Protein AF-A0A835EQF6-F1 (afdb_monomer)

Foldseek 3Di:
DDDDDDDQDPDDDQAQQASDKDWDWDFDFPDPDPPGDRQWIKTWMWGQHDRVFHKIWIWIWIDGPNKIWTWIDIDHDQDAFDKDKIWGCAMDDVTGQKTDMKMWGFHDADPPGDTDIDIDDDIDGDDLDDPDDDDDDDDDADPDDDDDDDDPVFAFDAWFKKKFWDDQWTFFIKTWGQGSVRDIDTDDRDGDDPPTDIDDIDGDDPPDDDPDDDIDDDDPD

pLDDT: mean 83.84, std 13.5, range [28.81, 98.12]

Structure (mmCIF, N/CA/C/O backbone):
data_AF-A0A835EQF6-F1
#
_entry.id   AF-A0A835EQF6-F1
#
loop_
_atom_site.group_PDB
_atom_site.id
_atom_site.type_symbol
_atom_site.label_atom_id
_atom_site.label_alt_id
_atom_site.label_comp_id
_atom_site.label_asym_id
_atom_site.label_entity_id
_atom_site.label_seq_id
_atom_site.pdbx_PDB_ins_code
_atom_site.Cartn_x
_atom_site.Cartn_y
_atom_site.Cartn_z
_atom_site.occupancy
_atom_site.B_iso_or_equiv
_atom_site.auth_seq_id
_atom_site.auth_comp_id
_atom_site.auth_asym_id
_atom_site.auth_atom_id
_atom_site.pdbx_PDB_model_num
ATOM 1 N N . MET A 1 1 ? 3.787 34.740 -22.622 1.00 35.66 1 MET A N 1
ATOM 2 C CA . MET A 1 1 ? 4.704 34.524 -23.761 1.00 35.66 1 MET A CA 1
ATOM 3 C C . MET A 1 1 ? 4.293 33.226 -24.421 1.00 35.66 1 MET A C 1
ATOM 5 O O . MET A 1 1 ? 4.294 32.203 -23.750 1.00 35.66 1 MET A O 1
ATOM 9 N N . GLY A 1 2 ? 3.822 33.297 -25.665 1.00 36.53 2 GLY A N 1
ATOM 10 C CA . GLY A 1 2 ? 3.444 32.121 -26.435 1.00 36.53 2 GLY A CA 1
ATOM 11 C C . GLY A 1 2 ? 4.672 31.323 -26.863 1.00 36.53 2 GLY A C 1
ATOM 12 O O . GLY A 1 2 ? 5.644 31.900 -27.340 1.00 36.53 2 GLY A O 1
ATOM 13 N N . ASN A 1 3 ? 4.588 30.015 -26.642 1.00 35.66 3 ASN A N 1
ATOM 14 C CA . ASN A 1 3 ? 5.017 28.943 -27.534 1.00 35.66 3 ASN A CA 1
ATOM 15 C C . ASN A 1 3 ? 4.308 27.682 -27.025 1.00 35.66 3 ASN A C 1
ATOM 17 O O . ASN A 1 3 ? 4.706 27.083 -26.029 1.00 35.66 3 ASN A O 1
ATOM 21 N N . THR A 1 4 ? 3.183 27.367 -27.661 1.00 37.66 4 THR A N 1
ATOM 22 C CA . THR A 1 4 ? 2.474 26.091 -27.539 1.00 37.66 4 THR A CA 1
ATOM 23 C C . THR A 1 4 ? 3.397 24.962 -27.991 1.00 37.66 4 THR A C 1
ATOM 25 O O . THR A 1 4 ? 4.124 25.133 -28.967 1.00 37.66 4 THR A O 1
ATOM 28 N N . GLU A 1 5 ? 3.378 23.859 -27.243 1.00 28.81 5 GLU A N 1
ATOM 29 C CA . GLU A 1 5 ? 4.175 22.638 -27.414 1.00 28.81 5 GLU A CA 1
ATOM 30 C C . GLU A 1 5 ? 4.492 22.252 -28.866 1.00 28.81 5 GLU A C 1
ATOM 32 O O . GLU A 1 5 ? 3.665 22.382 -29.769 1.00 28.81 5 GLU A O 1
ATOM 37 N N . PHE A 1 6 ? 5.692 21.694 -29.060 1.00 41.19 6 PHE A N 1
ATOM 38 C CA . PHE A 1 6 ? 6.150 21.141 -30.332 1.00 41.19 6 PHE A CA 1
ATOM 39 C C . PHE A 1 6 ? 6.340 19.626 -30.258 1.00 41.19 6 PHE A C 1
ATOM 41 O O . PHE A 1 6 ? 6.746 19.068 -29.240 1.00 41.19 6 PHE A O 1
ATOM 48 N N . ASN A 1 7 ? 6.037 19.000 -31.393 1.00 42.59 7 ASN A N 1
ATOM 49 C CA . ASN A 1 7 ? 5.844 17.571 -31.589 1.00 42.59 7 ASN A CA 1
ATOM 50 C C . ASN A 1 7 ? 7.054 16.673 -31.290 1.00 42.59 7 ASN A C 1
ATOM 52 O O . ASN A 1 7 ? 8.216 17.032 -31.477 1.00 42.59 7 ASN A O 1
ATOM 56 N N . ILE A 1 8 ? 6.686 15.439 -30.934 1.00 57.44 8 ILE A N 1
ATOM 57 C CA . ILE A 1 8 ? 7.481 14.210 -30.881 1.00 57.44 8 ILE A CA 1
ATOM 58 C C . ILE A 1 8 ? 8.241 14.047 -32.205 1.00 57.44 8 ILE A C 1
ATOM 60 O O . ILE A 1 8 ? 7.619 14.007 -33.265 1.00 57.44 8 ILE A O 1
ATOM 64 N N . VAL A 1 9 ? 9.574 13.959 -32.150 1.00 55.03 9 VAL A N 1
ATOM 65 C CA . VAL A 1 9 ? 10.438 13.796 -33.329 1.00 55.03 9 VAL A CA 1
ATOM 66 C C . VAL A 1 9 ? 10.789 12.314 -33.519 1.00 55.03 9 VAL A C 1
ATOM 68 O O . VAL A 1 9 ? 11.652 11.800 -32.807 1.00 55.03 9 VAL A O 1
ATOM 71 N N . PRO A 1 10 ? 10.183 11.615 -34.495 1.00 64.62 10 PRO A N 1
ATOM 72 C CA . PRO A 1 10 ? 10.713 10.374 -35.035 1.00 64.62 10 PRO A CA 1
ATOM 73 C C . PRO A 1 10 ? 11.724 10.735 -36.138 1.00 64.62 10 PRO A C 1
ATOM 75 O O . PRO A 1 10 ? 11.352 10.818 -37.304 1.00 64.62 10 PRO A O 1
ATOM 78 N N . ALA A 1 11 ? 12.987 11.034 -35.813 1.00 54.03 11 ALA A N 1
ATOM 79 C CA . ALA A 1 11 ? 13.978 11.366 -36.849 1.00 54.03 11 ALA A CA 1
ATOM 80 C C . ALA A 1 11 ? 15.366 10.750 -36.591 1.00 54.03 11 ALA A C 1
ATOM 82 O O . ALA A 1 11 ? 15.799 10.655 -35.440 1.00 54.03 11 ALA A O 1
ATOM 83 N N . PRO A 1 12 ? 16.058 10.304 -37.658 1.00 61.69 12 PRO A N 1
ATOM 84 C CA . PRO A 1 12 ? 17.250 9.471 -37.572 1.00 61.69 12 PRO A CA 1
ATOM 85 C C . PRO A 1 12 ? 18.472 10.237 -37.052 1.00 61.69 12 PRO A C 1
ATOM 87 O O . PRO A 1 12 ? 18.592 11.447 -37.227 1.00 61.69 12 PRO A O 1
ATOM 90 N N . SER A 1 13 ? 19.437 9.478 -36.521 1.00 66.44 13 SER A N 1
ATOM 91 C CA . SER A 1 13 ? 20.846 9.856 -36.290 1.00 66.44 13 SER A CA 1
ATOM 92 C C . SER A 1 13 ? 21.211 10.718 -35.074 1.00 66.44 13 SER A C 1
ATOM 94 O O . SER A 1 13 ? 22.359 11.151 -34.968 1.00 66.44 13 SER A O 1
ATOM 96 N N . HIS A 1 14 ? 20.325 10.912 -34.091 1.00 74.81 14 HIS A N 1
ATOM 97 C CA . HIS A 1 14 ? 20.801 11.433 -32.807 1.00 74.81 14 HIS A CA 1
ATOM 98 C C . HIS A 1 14 ? 21.610 10.372 -32.037 1.00 74.81 14 HIS A C 1
ATOM 100 O O . HIS A 1 14 ? 21.156 9.229 -31.920 1.00 74.81 14 HIS A O 1
ATOM 106 N N . PRO A 1 15 ? 22.793 10.727 -31.488 1.00 82.12 15 PRO A N 1
ATOM 107 C CA . PRO A 1 15 ? 23.579 9.808 -30.676 1.00 82.12 15 PRO A CA 1
ATOM 108 C C . PRO A 1 15 ? 22.747 9.229 -29.533 1.00 82.12 15 PRO A C 1
ATOM 110 O O . PRO A 1 15 ? 21.934 9.935 -28.931 1.00 82.12 15 PRO A O 1
ATOM 113 N N . ASN A 1 16 ? 22.982 7.953 -29.223 1.00 79.38 16 ASN A N 1
ATOM 114 C CA . ASN A 1 16 ? 22.353 7.264 -28.095 1.00 79.38 16 ASN A CA 1
ATOM 115 C C . ASN A 1 16 ? 20.815 7.276 -28.124 1.00 79.38 16 ASN A C 1
ATOM 117 O O . ASN A 1 16 ? 20.173 7.274 -27.075 1.00 79.38 16 ASN A O 1
ATOM 121 N N . SER A 1 17 ? 20.225 7.289 -29.324 1.00 82.06 17 SER A N 1
ATOM 122 C CA . SER A 1 17 ? 18.775 7.208 -29.522 1.00 82.06 17 SER A CA 1
ATOM 123 C C . SER A 1 17 ? 17.989 8.348 -28.869 1.00 82.06 17 SER A C 1
ATOM 125 O O . SER A 1 17 ? 16.808 8.184 -28.584 1.00 82.06 17 SER A O 1
ATOM 127 N N . PHE A 1 18 ? 18.611 9.504 -28.617 1.00 85.81 18 PHE A N 1
ATOM 128 C CA . PHE A 1 18 ? 17.968 10.628 -27.931 1.00 85.81 18 PHE A CA 1
ATOM 129 C C . PHE A 1 18 ? 16.611 11.005 -28.554 1.00 85.81 18 PHE A C 1
ATOM 131 O O . PHE A 1 18 ? 16.517 11.227 -29.760 1.00 85.81 18 PHE A O 1
ATOM 138 N N . GLY A 1 19 ? 15.574 11.100 -27.718 1.00 83.81 19 GLY A N 1
ATOM 139 C CA . GLY A 1 19 ? 14.189 11.372 -28.118 1.00 83.81 19 GLY A CA 1
ATOM 140 C C . GLY A 1 19 ? 13.377 10.132 -28.510 1.00 83.81 19 GLY A C 1
ATOM 141 O O . GLY A 1 19 ? 12.151 10.210 -28.579 1.00 83.81 19 GLY A O 1
ATOM 142 N N . TRP A 1 20 ? 14.014 8.973 -28.711 1.00 82.38 20 TRP A N 1
ATOM 143 C CA . TRP A 1 20 ? 13.308 7.734 -29.040 1.00 82.38 20 TRP A CA 1
ATOM 144 C C . TRP A 1 20 ? 12.438 7.296 -27.859 1.00 82.38 20 TRP A C 1
ATOM 146 O O . TRP A 1 20 ? 12.939 7.065 -26.754 1.00 82.38 20 TRP A O 1
ATOM 156 N N . THR A 1 21 ? 11.133 7.194 -28.116 1.00 85.06 21 THR A N 1
ATOM 157 C CA . THR A 1 21 ? 10.120 6.713 -27.174 1.00 85.06 21 THR A CA 1
ATOM 158 C C . THR A 1 21 ? 9.686 5.282 -27.494 1.00 85.06 21 THR A C 1
ATOM 160 O O . THR A 1 21 ? 9.419 4.962 -28.650 1.00 85.06 21 THR A O 1
ATOM 163 N N . ASN A 1 22 ? 9.573 4.444 -26.466 1.00 79.81 22 ASN A N 1
ATOM 164 C CA . ASN A 1 22 ? 9.092 3.068 -26.549 1.00 79.81 22 ASN A CA 1
ATOM 165 C C . ASN A 1 22 ? 7.893 2.877 -25.619 1.00 79.81 22 ASN A C 1
ATOM 167 O O . ASN A 1 22 ? 7.910 3.353 -24.486 1.00 79.81 22 ASN A O 1
ATOM 171 N N . VAL A 1 23 ? 6.884 2.140 -26.080 1.00 85.12 23 VAL A N 1
ATOM 172 C CA . VAL A 1 23 ? 5.794 1.630 -25.235 1.00 85.12 23 VAL A CA 1
ATOM 173 C C . VAL A 1 23 ? 6.116 0.185 -24.877 1.00 85.12 23 VAL A C 1
ATOM 175 O O . VAL A 1 23 ? 6.580 -0.575 -25.726 1.00 85.12 23 VAL A O 1
ATOM 178 N N . MET A 1 24 ? 5.919 -0.181 -23.615 1.00 83.44 24 MET A N 1
ATOM 179 C CA . MET A 1 24 ? 6.353 -1.463 -23.066 1.00 83.44 24 MET A CA 1
ATOM 180 C C . MET A 1 24 ? 5.164 -2.215 -22.467 1.00 83.44 24 MET A C 1
ATOM 182 O O . MET A 1 24 ? 4.350 -1.622 -21.760 1.00 83.44 24 MET A O 1
ATOM 186 N N . ASP A 1 25 ? 5.104 -3.519 -22.730 1.00 89.12 25 ASP A N 1
ATOM 187 C CA . ASP A 1 25 ? 4.273 -4.503 -22.029 1.00 89.12 25 ASP A CA 1
ATOM 188 C C . ASP A 1 25 ? 5.161 -5.725 -21.780 1.00 89.12 25 ASP A C 1
ATOM 190 O O . ASP A 1 25 ? 5.399 -6.528 -22.681 1.00 89.12 25 ASP A O 1
ATOM 194 N N . TRP A 1 26 ? 5.771 -5.781 -20.600 1.00 88.75 26 TRP A N 1
ATOM 195 C CA . TRP A 1 26 ? 6.711 -6.829 -20.221 1.00 88.75 26 TRP A CA 1
ATOM 196 C C . TRP A 1 26 ? 6.054 -7.805 -19.253 1.00 88.75 26 TRP A C 1
ATOM 198 O O . TRP A 1 26 ? 5.459 -7.394 -18.253 1.00 88.75 26 TRP A O 1
ATOM 208 N N . ASP A 1 27 ? 6.215 -9.097 -19.521 1.00 90.44 27 ASP A N 1
ATOM 209 C CA . ASP A 1 27 ? 5.847 -10.137 -18.570 1.00 90.44 27 ASP A CA 1
ATOM 210 C C . ASP A 1 27 ? 6.809 -10.124 -17.376 1.00 90.44 27 ASP A C 1
ATOM 212 O O . ASP A 1 27 ? 8.022 -9.942 -17.516 1.00 90.44 27 ASP A O 1
ATOM 216 N N . VAL A 1 28 ? 6.249 -10.301 -16.181 1.00 91.38 28 VAL A N 1
ATOM 217 C CA . VAL A 1 28 ? 7.008 -10.467 -14.942 1.00 91.38 28 VAL A CA 1
ATOM 218 C C . VAL A 1 28 ? 6.811 -11.893 -14.469 1.00 91.38 28 VAL A C 1
ATOM 220 O O . VAL A 1 28 ? 5.681 -12.312 -14.202 1.00 91.38 28 VAL A O 1
ATOM 223 N N . HIS A 1 29 ? 7.917 -12.619 -14.371 1.00 91.75 29 HIS A N 1
ATOM 224 C CA . HIS A 1 29 ? 7.945 -14.019 -13.981 1.00 91.75 29 HIS A CA 1
ATOM 225 C C . HIS A 1 29 ? 8.366 -14.181 -12.518 1.00 91.75 29 HIS A C 1
ATOM 227 O O . HIS A 1 29 ? 9.052 -13.319 -11.967 1.00 91.75 29 HIS A O 1
ATOM 233 N N . ASP A 1 30 ? 7.959 -15.281 -11.890 1.00 91.94 30 ASP A N 1
ATOM 234 C CA . ASP A 1 30 ? 8.371 -15.648 -10.528 1.00 91.94 30 ASP A CA 1
ATOM 235 C C . ASP A 1 30 ? 9.782 -16.248 -10.440 1.00 91.94 30 ASP A C 1
ATOM 237 O O . ASP A 1 30 ? 10.321 -16.386 -9.341 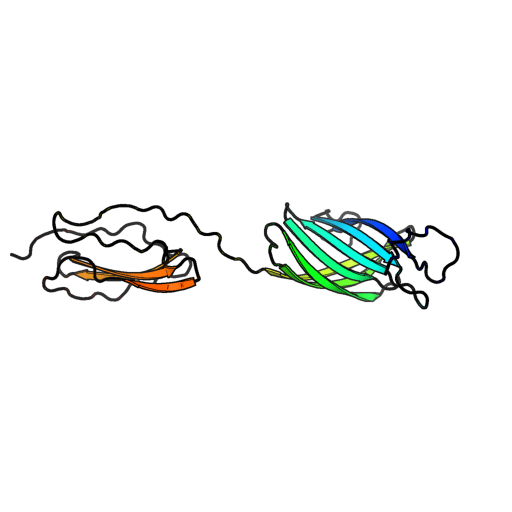1.00 91.94 30 ASP A O 1
ATOM 241 N N . ALA A 1 31 ? 10.392 -16.566 -11.581 1.00 87.75 31 ALA A N 1
ATOM 242 C CA . ALA A 1 31 ? 11.739 -17.106 -11.685 1.00 87.75 31 ALA A CA 1
ATOM 243 C C . ALA A 1 31 ? 12.373 -16.740 -13.052 1.00 87.75 31 ALA A C 1
ATOM 245 O O . ALA A 1 31 ? 11.659 -16.320 -13.969 1.00 87.75 31 ALA A O 1
ATOM 246 N N . PRO A 1 32 ? 13.710 -16.822 -13.212 1.00 79.31 32 PRO A N 1
ATOM 247 C CA . PRO A 1 32 ? 14.395 -16.369 -14.424 1.00 79.31 32 PRO A CA 1
ATOM 248 C C . PRO A 1 32 ? 14.314 -17.362 -15.597 1.00 79.31 32 PRO A C 1
ATOM 250 O O . PRO A 1 32 ? 14.772 -17.039 -16.695 1.00 79.31 32 PRO A O 1
ATOM 253 N N . GLU A 1 33 ? 13.788 -18.575 -15.401 1.00 81.50 33 GLU A N 1
ATOM 254 C CA . GLU A 1 33 ? 13.725 -19.580 -16.461 1.00 81.50 33 GLU A CA 1
ATOM 255 C C . GLU A 1 33 ? 12.639 -19.277 -17.503 1.00 81.50 33 GLU A C 1
ATOM 257 O O . GLU A 1 33 ? 11.564 -18.763 -17.210 1.00 81.50 33 GLU A O 1
ATOM 262 N N . ILE A 1 34 ? 12.862 -19.727 -18.741 1.00 69.12 34 ILE A N 1
ATOM 263 C CA . ILE A 1 34 ? 11.963 -19.489 -19.887 1.00 69.12 34 ILE A CA 1
ATOM 264 C C . ILE A 1 34 ? 10.541 -20.071 -19.734 1.00 69.12 34 ILE A C 1
ATOM 266 O O . ILE A 1 34 ? 9.658 -19.764 -20.530 1.00 69.12 34 ILE A O 1
ATOM 270 N N . ARG A 1 35 ? 10.317 -20.948 -18.746 1.00 82.38 35 ARG A N 1
ATOM 271 C CA . ARG A 1 35 ? 9.012 -21.567 -18.442 1.00 82.38 35 ARG A CA 1
ATOM 272 C C . ARG A 1 35 ? 8.399 -21.076 -17.127 1.00 82.38 35 ARG A C 1
ATOM 274 O O . ARG A 1 35 ? 7.374 -21.619 -16.720 1.00 82.38 35 ARG A O 1
ATOM 281 N N . ALA A 1 36 ? 9.027 -20.111 -16.459 1.00 87.44 36 ALA A N 1
ATOM 282 C CA . ALA A 1 36 ? 8.525 -19.548 -15.215 1.00 87.44 36 ALA A CA 1
ATOM 283 C C . ALA A 1 36 ? 7.148 -18.899 -15.419 1.00 87.44 36 ALA A C 1
ATOM 285 O O . ALA A 1 36 ? 6.830 -18.389 -16.501 1.00 87.44 36 ALA A O 1
ATOM 286 N N . ALA A 1 37 ? 6.307 -18.936 -14.389 1.00 92.00 37 ALA A N 1
ATOM 287 C CA . ALA A 1 37 ? 4.933 -18.479 -14.505 1.00 92.00 37 ALA A CA 1
ATOM 288 C C . ALA A 1 37 ? 4.888 -16.950 -14.577 1.00 92.00 37 ALA A C 1
ATOM 290 O O . ALA A 1 37 ? 5.568 -16.259 -13.822 1.00 92.00 37 ALA A O 1
ATOM 291 N N . VAL A 1 38 ? 4.052 -16.404 -15.462 1.00 91.06 38 VAL A N 1
ATOM 292 C CA . VAL A 1 38 ? 3.781 -14.961 -15.480 1.00 91.06 38 VAL A CA 1
ATOM 293 C C . VAL A 1 38 ? 2.909 -14.620 -14.274 1.00 91.06 38 VAL A C 1
ATOM 295 O O . VAL A 1 38 ? 1.762 -15.060 -14.184 1.00 91.06 38 VAL A O 1
ATOM 298 N N . VAL A 1 39 ? 3.441 -13.825 -13.349 1.00 92.88 39 VAL A N 1
ATOM 299 C CA . VAL A 1 39 ? 2.754 -13.418 -12.111 1.00 92.88 39 VAL A CA 1
ATOM 300 C C . VAL A 1 39 ? 2.214 -11.993 -12.163 1.00 92.88 39 VAL A C 1
ATOM 302 O O . VAL A 1 39 ? 1.319 -11.639 -11.393 1.00 92.88 39 VAL A O 1
ATOM 305 N N . ALA A 1 40 ? 2.741 -11.169 -13.066 1.00 93.44 40 ALA A N 1
ATOM 306 C CA . ALA A 1 40 ? 2.326 -9.787 -13.258 1.00 93.44 40 ALA A CA 1
ATOM 307 C C . ALA A 1 40 ? 2.695 -9.298 -14.664 1.00 93.44 40 ALA A C 1
ATOM 309 O O . ALA A 1 40 ? 3.435 -9.955 -15.395 1.00 93.44 40 ALA A O 1
ATOM 310 N N . ARG A 1 41 ? 2.203 -8.110 -15.025 1.00 92.50 41 ARG A N 1
ATOM 311 C CA . ARG A 1 41 ? 2.680 -7.373 -16.203 1.00 92.50 41 ARG A CA 1
ATOM 312 C C . ARG A 1 41 ? 3.198 -6.006 -15.812 1.00 92.50 41 ARG A C 1
ATOM 314 O O . ARG A 1 41 ? 2.547 -5.309 -15.032 1.00 92.50 41 ARG A O 1
ATOM 321 N N . MET A 1 42 ? 4.338 -5.621 -16.372 1.00 92.38 42 MET A N 1
ATOM 322 C CA . MET A 1 42 ? 4.904 -4.288 -16.235 1.00 92.38 42 MET A CA 1
ATOM 323 C C . MET A 1 42 ? 4.719 -3.519 -17.538 1.00 92.38 42 MET A C 1
ATOM 325 O O . MET A 1 42 ? 5.323 -3.830 -18.561 1.00 92.38 42 MET A O 1
ATOM 329 N N . GLN A 1 43 ? 3.865 -2.507 -17.485 1.00 93.25 43 GLN A N 1
ATOM 330 C CA . GLN A 1 43 ? 3.465 -1.714 -18.641 1.00 93.25 43 GLN A CA 1
ATOM 331 C C . GLN A 1 43 ? 3.963 -0.292 -18.491 1.00 93.25 43 GLN A C 1
ATOM 333 O O . GLN A 1 43 ? 4.041 0.204 -17.372 1.00 93.25 43 GLN A O 1
ATOM 338 N N . GLY A 1 44 ? 4.284 0.392 -19.580 1.00 91.44 44 GLY A N 1
ATOM 339 C CA . GLY A 1 44 ? 4.785 1.749 -19.442 1.00 91.44 44 GLY A CA 1
ATOM 340 C C . GLY A 1 44 ? 5.254 2.403 -20.718 1.00 91.44 44 GLY A C 1
ATOM 341 O O . GLY A 1 44 ? 5.046 1.908 -21.827 1.00 91.44 44 GLY A O 1
ATOM 342 N N . VAL A 1 45 ? 5.915 3.532 -20.515 1.00 90.75 45 VAL A N 1
ATOM 343 C CA . VAL A 1 45 ? 6.588 4.290 -21.556 1.00 90.75 45 VAL A CA 1
ATOM 344 C C . VAL A 1 45 ? 8.016 4.578 -21.120 1.00 90.75 45 VAL A C 1
ATOM 346 O O . VAL A 1 45 ? 8.290 4.857 -19.951 1.00 90.75 45 VAL A O 1
ATOM 349 N N . GLY A 1 46 ? 8.931 4.500 -22.075 1.00 89.38 46 GLY A N 1
ATOM 350 C CA . GLY A 1 46 ? 10.317 4.887 -21.908 1.00 89.38 46 GLY A CA 1
ATOM 351 C C . GLY A 1 46 ? 10.716 5.915 -22.949 1.00 89.38 46 GLY A C 1
ATOM 352 O O . GLY A 1 46 ? 10.316 5.786 -24.101 1.00 89.38 46 GLY A O 1
ATOM 353 N N . ILE A 1 47 ? 11.524 6.902 -22.574 1.00 89.81 47 ILE A N 1
ATOM 354 C CA . ILE A 1 47 ? 12.114 7.864 -23.509 1.00 89.81 47 ILE A CA 1
ATOM 355 C C . ILE A 1 47 ? 13.620 7.974 -23.301 1.00 89.81 47 ILE A C 1
ATOM 357 O O . ILE A 1 47 ? 14.105 8.130 -22.182 1.00 89.81 47 ILE A O 1
ATOM 361 N N . SER A 1 48 ? 14.386 7.922 -24.385 1.00 88.62 48 SER A N 1
ATOM 362 C CA . SER A 1 48 ? 15.831 8.147 -24.339 1.00 88.62 48 SER A CA 1
ATOM 363 C C . SER A 1 48 ? 16.125 9.630 -24.105 1.00 88.62 48 SER A C 1
ATOM 365 O O . SER A 1 48 ? 15.824 10.472 -24.948 1.00 88.62 48 SER A O 1
ATOM 367 N N . THR A 1 49 ? 16.716 9.964 -22.957 1.00 88.25 49 THR A N 1
ATOM 368 C CA . THR A 1 49 ? 16.838 11.356 -22.472 1.00 88.25 49 THR A CA 1
ATOM 369 C C . THR A 1 49 ? 18.257 11.914 -22.514 1.00 88.25 49 THR A C 1
ATOM 371 O O . THR A 1 49 ? 18.470 13.075 -22.166 1.00 88.25 49 THR A O 1
ATOM 374 N N . ARG A 1 50 ? 19.252 11.125 -22.936 1.00 86.12 50 ARG A N 1
ATOM 375 C CA . ARG A 1 50 ? 20.660 11.547 -22.950 1.00 86.12 50 ARG A CA 1
ATOM 376 C C . ARG A 1 50 ? 21.307 11.399 -24.323 1.00 86.12 50 ARG A C 1
ATOM 378 O O . ARG A 1 50 ? 21.097 10.412 -25.012 1.00 86.12 50 ARG A O 1
ATOM 385 N N . LYS A 1 51 ? 22.120 12.398 -24.692 1.00 85.19 51 LYS A N 1
ATOM 386 C CA . LYS A 1 51 ? 22.933 12.401 -25.923 1.00 85.19 51 LYS A CA 1
ATOM 387 C C . LYS A 1 51 ? 24.338 11.832 -25.718 1.00 85.19 51 LYS A C 1
ATOM 389 O O . LYS A 1 51 ? 24.911 11.318 -26.669 1.00 85.19 51 LYS A O 1
ATOM 394 N N . ASN A 1 52 ? 24.886 11.899 -24.503 1.00 86.00 52 ASN A N 1
ATOM 395 C CA . ASN A 1 52 ? 26.282 11.519 -24.230 1.00 86.00 52 ASN A CA 1
ATOM 396 C C . ASN A 1 52 ? 26.449 10.023 -23.930 1.00 86.00 52 ASN A C 1
ATOM 398 O O . ASN A 1 52 ? 27.513 9.462 -24.161 1.00 86.00 52 ASN A O 1
ATOM 402 N N . ASN A 1 53 ? 25.403 9.380 -23.415 1.00 83.94 53 ASN A N 1
ATOM 403 C CA . ASN A 1 53 ? 25.338 7.943 -23.188 1.00 83.94 53 ASN A CA 1
ATOM 404 C C . ASN A 1 53 ? 23.885 7.466 -23.291 1.00 83.94 53 ASN A C 1
ATOM 406 O O . ASN A 1 53 ? 22.961 8.264 -23.127 1.00 83.94 53 ASN A O 1
ATOM 410 N N . LEU A 1 54 ? 23.683 6.175 -23.554 1.00 80.06 54 LEU A N 1
ATOM 411 C CA . LEU A 1 54 ? 22.347 5.587 -23.597 1.00 80.06 54 LEU A CA 1
ATOM 412 C C . LEU A 1 54 ? 21.722 5.594 -22.195 1.00 80.06 54 LEU A C 1
ATOM 414 O O . LEU A 1 54 ? 22.226 4.950 -21.274 1.00 80.06 54 LEU A O 1
ATOM 418 N N . LEU A 1 55 ? 20.620 6.328 -22.045 1.00 86.94 55 LEU A N 1
ATOM 419 C CA . LEU A 1 55 ? 19.794 6.335 -20.842 1.00 86.94 55 LEU A CA 1
ATOM 420 C C . LEU A 1 55 ? 18.333 6.547 -21.227 1.00 86.94 55 LEU A C 1
ATOM 422 O O . LEU A 1 55 ? 17.977 7.590 -21.783 1.00 86.94 55 LEU A O 1
ATOM 426 N N . CYS A 1 56 ? 17.492 5.585 -20.873 1.00 87.88 56 CYS A N 1
ATOM 427 C CA . CYS A 1 56 ? 16.050 5.686 -21.023 1.00 87.88 56 CYS A CA 1
ATOM 428 C C . CYS A 1 56 ? 15.430 6.093 -19.682 1.00 87.88 56 CYS A C 1
ATOM 430 O O . CYS A 1 56 ? 15.732 5.478 -18.667 1.00 87.88 56 CYS A O 1
ATOM 432 N N . TYR A 1 57 ? 14.594 7.125 -19.635 1.00 92.94 57 TYR A N 1
ATOM 433 C CA . TYR A 1 57 ? 13.745 7.384 -18.475 1.00 92.94 57 TYR A CA 1
ATOM 434 C C . TYR A 1 57 ? 12.446 6.610 -18.642 1.00 92.94 57 TYR A C 1
ATOM 436 O O . TYR A 1 57 ? 11.809 6.720 -19.687 1.00 92.94 57 TYR A O 1
ATOM 444 N N . LEU A 1 58 ? 12.069 5.845 -17.625 1.00 92.62 58 LEU A N 1
ATOM 445 C CA . LEU A 1 58 ? 10.880 5.011 -17.628 1.00 92.62 58 LEU A CA 1
ATOM 446 C C . LEU A 1 58 ? 9.823 5.560 -16.678 1.00 92.62 58 LEU A C 1
ATOM 448 O O . LEU A 1 58 ? 10.139 5.957 -15.556 1.00 92.62 58 LEU A O 1
ATOM 452 N N . GLN A 1 59 ? 8.568 5.460 -17.103 1.00 94.88 59 GLN A N 1
ATOM 453 C CA . GLN A 1 59 ? 7.400 5.472 -16.235 1.00 94.88 59 GLN A CA 1
ATOM 454 C C . GLN A 1 59 ? 6.617 4.183 -16.474 1.00 94.88 59 GLN A C 1
ATOM 456 O O . GLN A 1 59 ? 6.236 3.877 -17.605 1.00 94.88 59 GLN A O 1
ATOM 461 N N . THR A 1 60 ? 6.409 3.410 -15.411 1.00 94.00 60 THR A N 1
ATO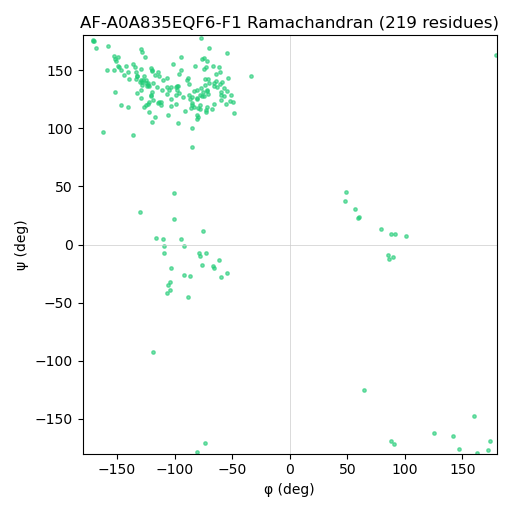M 462 C CA . THR A 1 60 ? 5.863 2.052 -15.484 1.00 94.00 60 THR A CA 1
ATOM 463 C C . THR A 1 60 ? 4.804 1.795 -14.420 1.00 94.00 60 THR A C 1
ATOM 465 O O . THR A 1 60 ? 4.802 2.408 -13.351 1.00 94.00 60 THR A O 1
ATOM 468 N N . TRP A 1 61 ? 3.927 0.842 -14.714 1.00 94.44 61 TRP A N 1
ATOM 469 C CA . TRP A 1 61 ? 2.913 0.297 -13.830 1.00 94.44 61 TRP A CA 1
ATOM 470 C C . TRP A 1 61 ? 3.057 -1.218 -13.788 1.00 94.44 61 TRP A C 1
ATOM 472 O O . TRP A 1 61 ? 2.882 -1.893 -14.803 1.00 94.44 61 TRP A O 1
ATOM 482 N N . LEU A 1 62 ? 3.338 -1.754 -12.605 1.00 95.50 62 LEU A N 1
ATOM 483 C CA . LEU A 1 62 ? 3.250 -3.183 -12.343 1.00 95.50 62 LEU A CA 1
ATOM 484 C C . LEU A 1 62 ? 1.808 -3.522 -11.970 1.00 95.50 62 LEU A C 1
ATOM 486 O O . LEU A 1 62 ? 1.292 -2.998 -10.985 1.00 95.50 62 LEU A O 1
ATOM 490 N N . ARG A 1 63 ? 1.157 -4.391 -12.742 1.00 92.50 63 ARG A N 1
ATOM 491 C CA . ARG A 1 63 ? -0.209 -4.866 -12.491 1.00 92.50 63 ARG A CA 1
ATOM 492 C C . ARG A 1 63 ? -0.176 -6.229 -11.819 1.00 92.50 63 ARG A C 1
ATOM 494 O O . ARG A 1 63 ? 0.322 -7.188 -12.405 1.00 92.50 63 ARG A O 1
ATOM 501 N N . PHE A 1 64 ? -0.755 -6.321 -10.626 1.00 88.38 64 PHE A N 1
ATOM 502 C CA . PHE A 1 64 ? -0.781 -7.542 -9.827 1.00 88.38 64 PHE A CA 1
ATOM 503 C C . PHE A 1 64 ? -2.140 -7.708 -9.141 1.00 88.38 64 PHE A C 1
ATOM 505 O O . PHE A 1 64 ? -2.542 -6.861 -8.346 1.00 88.38 64 PHE A O 1
ATOM 512 N N . LYS A 1 65 ? -2.857 -8.795 -9.462 1.00 88.06 65 LYS A N 1
ATOM 513 C CA . LYS A 1 65 ? -4.158 -9.166 -8.859 1.00 88.06 65 LYS A CA 1
ATOM 514 C C . LYS A 1 65 ? -5.191 -8.021 -8.781 1.00 88.06 65 LYS A C 1
ATOM 516 O O . LYS A 1 65 ? -5.927 -7.905 -7.811 1.00 88.06 65 LYS A O 1
ATOM 521 N N . GLY A 1 66 ? -5.248 -7.160 -9.800 1.00 88.31 66 GLY A N 1
ATOM 522 C CA . GLY A 1 66 ? -6.165 -6.008 -9.848 1.00 88.31 66 GLY A CA 1
ATOM 523 C C . GLY A 1 66 ? -5.658 -4.737 -9.148 1.00 88.31 66 GLY A C 1
ATOM 524 O O . GLY A 1 66 ? -6.241 -3.672 -9.338 1.00 88.31 66 GLY A O 1
ATOM 525 N N . SER A 1 67 ? -4.548 -4.819 -8.415 1.00 93.62 67 SER A N 1
ATOM 526 C CA . SER A 1 67 ? -3.819 -3.677 -7.854 1.00 93.62 67 SER A CA 1
ATOM 527 C C . SER A 1 67 ? -2.689 -3.234 -8.790 1.00 93.62 67 SER A C 1
ATOM 529 O O . SER A 1 67 ? -2.257 -3.988 -9.671 1.00 93.62 67 SER A O 1
ATOM 531 N N . THR A 1 68 ? -2.189 -2.007 -8.609 1.00 95.81 68 THR A N 1
ATOM 532 C CA . THR A 1 68 ? -1.048 -1.498 -9.390 1.00 95.81 68 THR A CA 1
ATOM 533 C C . THR A 1 68 ? 0.002 -0.815 -8.528 1.00 95.81 68 THR A C 1
ATOM 535 O O . THR A 1 68 ? -0.344 -0.189 -7.530 1.00 95.81 68 THR A O 1
ATOM 538 N N . ILE A 1 69 ? 1.271 -0.900 -8.932 1.00 96.69 69 ILE A N 1
ATOM 539 C CA . ILE A 1 69 ? 2.383 -0.123 -8.367 1.00 96.69 69 ILE A CA 1
ATOM 540 C C . ILE A 1 69 ? 2.968 0.743 -9.483 1.00 96.69 69 ILE A C 1
ATOM 542 O O . ILE A 1 69 ? 3.362 0.220 -10.523 1.00 96.69 69 ILE A O 1
ATOM 546 N N . SER A 1 70 ? 3.024 2.057 -9.269 1.00 97.00 70 SER A N 1
ATOM 547 C CA . SER A 1 70 ? 3.606 3.020 -10.210 1.00 97.00 70 SER A CA 1
ATOM 548 C C . SER A 1 70 ? 5.073 3.269 -9.871 1.00 97.00 70 SER A C 1
ATOM 550 O O . SER A 1 70 ? 5.396 3.635 -8.738 1.00 97.00 70 SER A O 1
ATOM 552 N N . MET A 1 71 ? 5.961 3.104 -10.850 1.00 96.81 71 MET A N 1
ATOM 553 C CA . MET A 1 71 ? 7.408 3.243 -10.681 1.00 96.81 71 MET A CA 1
ATOM 554 C C . MET A 1 71 ? 8.018 4.095 -11.785 1.00 96.81 71 MET A C 1
ATOM 556 O O . MET A 1 71 ? 7.598 4.016 -12.940 1.00 96.81 71 MET A O 1
ATOM 560 N N . GLN A 1 72 ? 9.038 4.878 -11.444 1.00 97.38 72 GLN A N 1
ATOM 561 C CA . GLN A 1 72 ? 9.736 5.716 -12.412 1.00 97.38 72 GLN A CA 1
ATOM 562 C C . GLN A 1 72 ? 11.233 5.811 -12.137 1.00 97.38 72 GLN A C 1
ATOM 564 O O . GLN A 1 72 ? 11.670 5.843 -10.983 1.00 97.38 72 GLN A O 1
ATOM 569 N N . GLY A 1 73 ? 12.028 5.909 -13.196 1.00 96.00 73 GLY A N 1
ATOM 570 C CA . GLY A 1 73 ? 13.462 6.111 -13.057 1.00 96.00 73 GLY A CA 1
ATOM 571 C C . GLY A 1 73 ? 14.271 5.785 -14.307 1.00 96.00 73 GLY A C 1
ATOM 572 O O . GLY A 1 73 ? 13.719 5.432 -15.349 1.00 96.00 73 GLY A O 1
ATOM 573 N N . PRO A 1 74 ? 15.598 5.943 -14.220 1.00 94.19 74 PRO A N 1
ATOM 574 C CA . PRO A 1 74 ? 16.493 5.655 -15.325 1.00 94.19 74 PRO A CA 1
ATOM 575 C C . PRO A 1 74 ? 16.654 4.148 -15.557 1.00 94.19 74 PRO A C 1
ATOM 577 O O . PRO A 1 74 ? 16.784 3.366 -14.619 1.00 94.19 74 PRO A O 1
ATOM 580 N N . LEU A 1 75 ? 16.738 3.758 -16.821 1.00 89.75 75 LEU A N 1
ATOM 581 C CA . LEU A 1 75 ? 17.222 2.472 -17.292 1.00 89.75 75 LEU A CA 1
ATOM 582 C C . LEU A 1 75 ? 18.478 2.730 -18.128 1.00 89.75 75 LEU A C 1
ATOM 584 O O . LEU A 1 75 ? 18.424 3.326 -19.208 1.00 89.75 75 LEU A O 1
ATOM 588 N N . GLY A 1 76 ? 19.614 2.330 -17.563 1.00 83.06 76 GLY A N 1
ATOM 589 C CA . GLY A 1 76 ? 20.936 2.470 -18.167 1.00 83.06 76 GLY A CA 1
ATOM 590 C C . GLY A 1 76 ? 21.189 1.493 -19.322 1.00 83.06 76 GLY A C 1
ATOM 591 O O . GLY A 1 76 ? 20.262 0.804 -19.768 1.00 83.06 76 GLY A O 1
ATOM 592 N N . PRO A 1 77 ? 22.442 1.417 -19.806 1.00 77.88 77 PRO A N 1
ATOM 593 C CA . PRO A 1 77 ? 22.842 0.498 -20.867 1.00 77.88 77 PRO A CA 1
ATOM 594 C C . PRO A 1 77 ? 22.496 -0.967 -20.550 1.00 77.88 77 PRO A C 1
ATOM 596 O O . PRO A 1 77 ? 22.100 -1.324 -19.441 1.00 77.88 77 PRO A O 1
ATOM 599 N N . ALA A 1 78 ? 22.535 -1.801 -21.588 1.00 78.50 78 ALA A N 1
ATOM 600 C CA . ALA A 1 78 ? 22.014 -3.163 -21.571 1.00 78.50 78 ALA A CA 1
ATOM 601 C C . ALA A 1 78 ? 23.101 -4.230 -21.384 1.00 78.50 78 ALA A C 1
ATOM 603 O O . ALA A 1 78 ? 23.074 -5.240 -22.081 1.00 78.50 78 ALA A O 1
ATOM 604 N N . ASN A 1 79 ? 24.045 -4.027 -20.458 1.00 87.81 79 ASN A N 1
ATOM 605 C CA . ASN A 1 79 ? 25.064 -5.037 -20.165 1.00 87.81 79 ASN A CA 1
ATOM 606 C C . ASN A 1 79 ? 24.641 -5.927 -18.993 1.00 87.81 79 ASN A C 1
ATOM 608 O O . ASN A 1 79 ? 23.913 -5.506 -18.093 1.00 87.81 79 ASN A O 1
ATOM 612 N N . ILE A 1 80 ? 25.102 -7.179 -18.999 1.00 89.75 80 ILE A N 1
ATOM 613 C CA . ILE A 1 80 ? 24.934 -8.081 -17.854 1.00 89.75 80 ILE A CA 1
ATOM 614 C C . ILE A 1 80 ? 25.693 -7.494 -16.659 1.00 89.75 80 ILE A C 1
ATOM 616 O O . ILE A 1 80 ? 26.834 -7.059 -16.799 1.00 89.75 80 ILE A O 1
ATOM 620 N N . GLY A 1 81 ? 25.059 -7.499 -15.490 1.00 90.69 81 GLY A N 1
ATOM 621 C CA . GLY A 1 81 ? 25.603 -6.936 -14.258 1.00 90.69 81 GLY A CA 1
ATOM 622 C C . GLY A 1 81 ? 25.275 -5.461 -14.035 1.00 90.69 81 GLY A C 1
ATOM 623 O O . GLY A 1 81 ? 25.482 -4.990 -12.921 1.00 90.69 81 GLY A O 1
ATOM 624 N N . ASP A 1 82 ? 24.725 -4.748 -15.027 1.00 90.69 82 ASP A N 1
ATOM 625 C CA . ASP A 1 82 ? 24.261 -3.374 -14.821 1.00 90.69 82 ASP A CA 1
ATOM 626 C C . ASP A 1 82 ? 23.076 -3.352 -13.841 1.00 90.69 82 ASP A C 1
ATOM 628 O O . ASP A 1 82 ? 22.129 -4.145 -13.942 1.00 90.69 82 ASP A O 1
ATOM 632 N N . GLU A 1 83 ? 23.119 -2.399 -12.914 1.00 93.62 83 GLU A N 1
ATOM 633 C CA . GLU A 1 83 ? 22.140 -2.218 -11.842 1.00 93.62 83 GLU A CA 1
ATOM 634 C C . GLU A 1 83 ? 21.581 -0.790 -11.846 1.00 93.62 83 GLU A C 1
ATOM 636 O O . GLU A 1 83 ? 22.157 0.136 -12.426 1.00 93.62 83 GLU A O 1
ATOM 641 N N . GLY A 1 84 ? 20.433 -0.596 -11.204 1.00 93.19 84 GLY A N 1
ATOM 642 C CA . GLY A 1 84 ? 19.851 0.729 -11.037 1.00 93.19 84 GLY A CA 1
ATOM 643 C C . GLY A 1 84 ? 18.656 0.747 -10.099 1.00 93.19 84 GLY A C 1
ATOM 644 O O . GLY A 1 84 ? 18.212 -0.287 -9.602 1.00 93.19 84 GLY A O 1
ATOM 645 N N . HIS A 1 85 ? 18.137 1.950 -9.856 1.00 94.94 85 HIS A N 1
ATOM 646 C CA . HIS A 1 85 ? 17.029 2.187 -8.937 1.00 94.94 85 HIS A CA 1
ATOM 647 C C . HIS A 1 85 ? 15.941 3.040 -9.582 1.00 94.94 85 HIS A C 1
ATOM 649 O O . HIS A 1 85 ? 16.216 4.037 -10.252 1.00 94.94 85 HIS A O 1
ATOM 655 N N . TRP A 1 86 ? 14.699 2.671 -9.302 1.00 97.25 86 TRP A N 1
ATOM 656 C CA . TRP A 1 86 ? 13.485 3.404 -9.616 1.00 97.25 86 TRP A CA 1
ATOM 657 C C . TRP A 1 86 ? 12.779 3.790 -8.321 1.00 97.25 86 TRP A C 1
ATOM 659 O O . TRP A 1 86 ? 12.795 3.050 -7.333 1.00 97.25 86 TRP A O 1
ATOM 669 N N . ALA A 1 87 ? 12.141 4.953 -8.330 1.00 98.12 87 ALA A N 1
ATOM 670 C CA . ALA A 1 87 ? 11.254 5.371 -7.260 1.00 98.12 87 ALA A CA 1
ATOM 671 C C . ALA A 1 87 ? 9.887 4.711 -7.451 1.00 98.12 87 ALA A C 1
ATOM 673 O O . ALA A 1 87 ? 9.328 4.761 -8.548 1.00 98.12 87 ALA A O 1
ATOM 674 N N . VAL A 1 88 ? 9.330 4.144 -6.381 1.00 97.81 88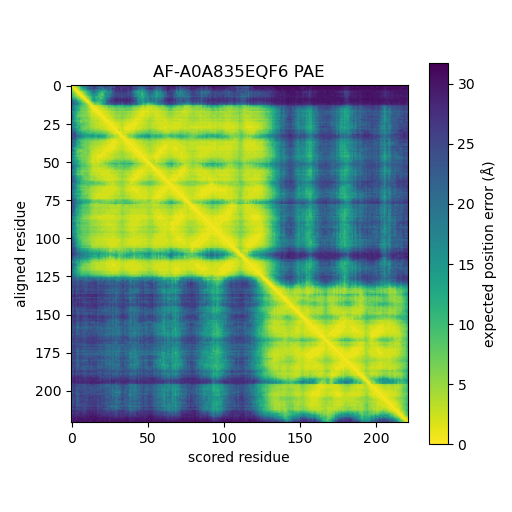 VAL A N 1
ATOM 675 C CA . VAL A 1 88 ? 7.904 3.812 -6.315 1.00 97.81 88 VAL A CA 1
ATOM 676 C C . VAL A 1 88 ? 7.179 5.064 -5.844 1.00 97.81 88 VAL A C 1
ATOM 678 O O . VAL A 1 88 ? 7.427 5.550 -4.740 1.00 97.81 88 VAL A O 1
ATOM 681 N N . VAL A 1 89 ? 6.305 5.594 -6.695 1.00 96.31 89 VAL A N 1
ATOM 682 C CA . VAL A 1 89 ? 5.664 6.906 -6.495 1.00 96.31 89 VAL A CA 1
ATOM 683 C C . VAL A 1 89 ? 4.182 6.819 -6.153 1.00 96.31 89 VAL A C 1
ATOM 685 O O . VAL A 1 89 ? 3.560 7.834 -5.850 1.00 96.31 89 VAL A O 1
ATOM 688 N N . GLY A 1 90 ? 3.602 5.625 -6.214 1.00 95.38 90 GLY A N 1
ATOM 689 C CA . GLY A 1 90 ? 2.201 5.414 -5.891 1.00 95.38 90 GLY A CA 1
ATOM 690 C C . GLY A 1 90 ? 1.733 4.008 -6.226 1.00 95.38 90 GLY A C 1
ATOM 691 O O . GLY A 1 90 ? 2.485 3.170 -6.725 1.00 95.38 90 GLY A O 1
ATOM 692 N N . GLY A 1 91 ? 0.445 3.780 -6.013 1.00 94.81 91 GLY A N 1
ATOM 693 C CA . GLY A 1 91 ? -0.226 2.549 -6.389 1.00 94.81 91 GLY A CA 1
ATOM 694 C C . GLY A 1 91 ? -1.736 2.652 -6.225 1.00 94.81 91 GLY A C 1
ATOM 695 O O . GLY A 1 91 ? -2.267 3.665 -5.763 1.00 94.81 91 GLY A O 1
ATOM 696 N N . THR A 1 92 ? -2.431 1.599 -6.635 1.00 93.56 92 THR A N 1
ATOM 697 C CA . THR A 1 92 ? -3.890 1.468 -6.537 1.00 93.56 92 THR A CA 1
ATOM 698 C C . THR A 1 92 ? -4.264 0.154 -5.861 1.00 93.56 92 THR A C 1
ATOM 700 O O . THR A 1 92 ? -3.432 -0.747 -5.733 1.00 93.56 92 THR A O 1
ATOM 703 N N . GLY A 1 93 ? -5.527 0.028 -5.444 1.00 89.75 93 GLY A N 1
ATOM 704 C CA . GLY A 1 93 ? -6.013 -1.174 -4.768 1.00 89.75 93 GLY A CA 1
ATOM 705 C C . GLY A 1 93 ? -5.315 -1.361 -3.423 1.00 89.75 93 GLY A C 1
ATOM 706 O O . GLY A 1 93 ? -5.303 -0.448 -2.599 1.00 89.75 93 GLY A O 1
ATOM 707 N N . GLU A 1 94 ? -4.706 -2.525 -3.223 1.00 88.56 94 GLU A N 1
ATOM 708 C CA . GLU A 1 94 ? -3.950 -2.853 -2.005 1.00 88.56 94 GLU A CA 1
ATOM 709 C C . GLU A 1 94 ? -2.680 -2.002 -1.837 1.00 88.56 94 GLU A C 1
ATOM 711 O O . GLU A 1 94 ? -2.177 -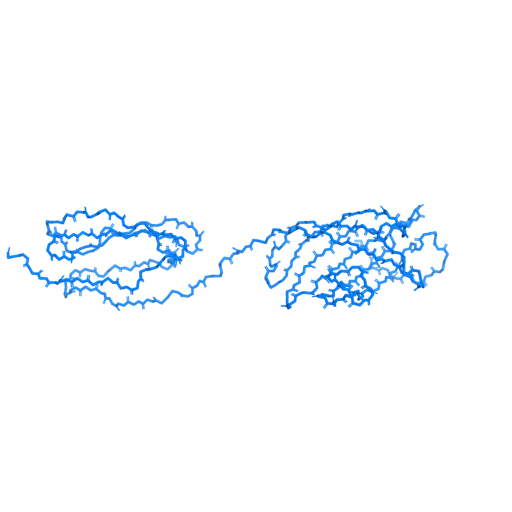1.859 -0.727 1.00 88.56 94 GLU A O 1
ATOM 716 N N . PHE A 1 95 ? -2.196 -1.382 -2.919 1.00 91.81 95 PHE A N 1
ATOM 717 C CA . PHE A 1 9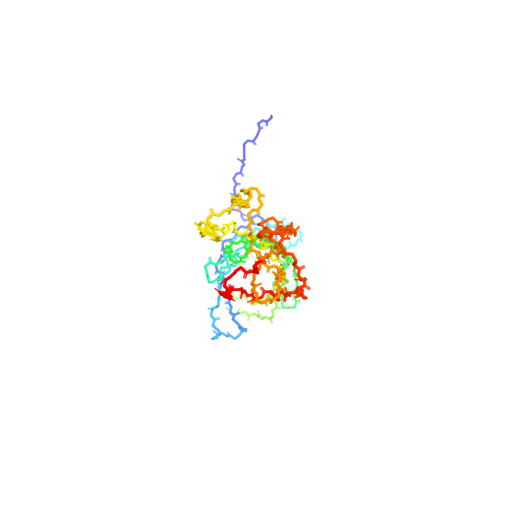5 ? -1.008 -0.523 -2.930 1.00 91.81 95 PHE A CA 1
ATOM 718 C C . PHE A 1 95 ? -1.350 0.972 -2.921 1.00 91.81 95 PHE A C 1
ATOM 720 O O . PHE A 1 95 ? -0.555 1.805 -3.361 1.00 91.81 95 PHE A O 1
ATOM 727 N N . VAL A 1 96 ? -2.550 1.345 -2.468 1.00 90.12 96 VAL A N 1
ATOM 728 C CA . VAL A 1 96 ? -2.906 2.761 -2.331 1.00 90.12 96 VAL A CA 1
ATOM 729 C C . VAL A 1 96 ? -1.903 3.470 -1.409 1.00 90.12 96 VAL A C 1
ATOM 731 O O . VAL A 1 96 ? -1.512 2.943 -0.369 1.00 90.12 96 VAL A O 1
ATOM 734 N N . HIS A 1 97 ? -1.452 4.658 -1.818 1.00 90.44 97 HIS A N 1
ATOM 735 C CA . HIS A 1 97 ? -0.390 5.419 -1.139 1.00 90.44 97 HIS A CA 1
ATOM 736 C C . HIS A 1 97 ? 0.961 4.689 -1.032 1.00 90.44 97 HIS A C 1
ATOM 738 O O . HIS A 1 97 ? 1.753 5.013 -0.147 1.00 90.44 97 HIS A O 1
ATOM 744 N N . ALA A 1 98 ? 1.239 3.712 -1.903 1.00 94.00 98 ALA A N 1
ATOM 745 C CA . ALA A 1 98 ? 2.538 3.053 -1.923 1.00 94.00 98 ALA A CA 1
ATOM 746 C C . ALA A 1 98 ? 3.673 4.053 -2.194 1.00 94.00 98 ALA A C 1
ATOM 748 O O . ALA A 1 98 ? 3.643 4.794 -3.176 1.00 94.00 98 ALA A O 1
ATOM 749 N N . GLN A 1 99 ? 4.697 4.030 -1.347 1.00 95.81 99 GLN A N 1
ATOM 750 C CA . GLN A 1 99 ? 5.953 4.753 -1.532 1.00 95.81 99 GLN A CA 1
ATOM 751 C C . GLN A 1 99 ? 7.124 3.811 -1.266 1.00 95.81 99 GLN A C 1
ATOM 753 O O . GLN A 1 99 ? 7.044 2.935 -0.403 1.00 95.81 99 GLN A O 1
ATOM 758 N N . GLY A 1 100 ? 8.221 3.977 -1.998 1.00 96.69 100 GLY A N 1
ATOM 759 C CA . GLY A 1 100 ? 9.392 3.123 -1.821 1.00 96.69 100 GLY A CA 1
ATOM 760 C C . GLY A 1 100 ? 10.328 3.123 -3.019 1.00 96.69 100 GLY A C 1
ATOM 761 O O . GLY A 1 100 ? 10.462 4.125 -3.724 1.00 96.69 100 GLY A O 1
ATOM 762 N N . SER A 1 101 ? 10.979 1.988 -3.256 1.00 97.00 101 SER A N 1
ATOM 763 C CA . SER A 1 101 ? 11.953 1.835 -4.332 1.00 97.00 101 SER A CA 1
ATOM 764 C C . SER A 1 101 ? 11.876 0.464 -4.992 1.00 97.00 101 SER A C 1
ATOM 766 O O . SER A 1 101 ? 11.466 -0.532 -4.398 1.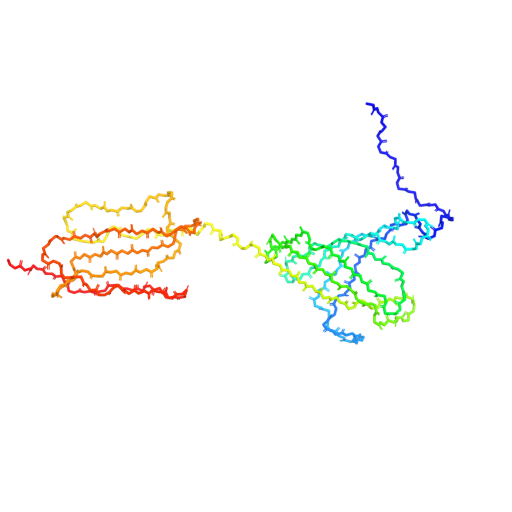00 97.00 101 SER A O 1
ATOM 768 N N . CYS A 1 102 ? 12.289 0.426 -6.252 1.00 97.50 102 CYS A N 1
ATOM 769 C CA . CYS A 1 102 ? 12.532 -0.794 -7.001 1.00 97.50 102 CYS A CA 1
ATOM 770 C C . CYS A 1 102 ? 13.972 -0.751 -7.499 1.00 97.50 102 CYS A C 1
ATOM 772 O O . CYS A 1 102 ? 14.335 0.178 -8.214 1.00 97.50 102 CYS A O 1
ATOM 774 N N . SER A 1 103 ? 14.805 -1.720 -7.134 1.00 96.75 103 SER A N 1
ATOM 775 C CA . SER A 1 103 ? 16.104 -1.899 -7.786 1.00 96.75 103 SER A CA 1
ATOM 776 C C . SER A 1 103 ? 16.005 -2.951 -8.876 1.00 96.75 103 SER A C 1
ATOM 778 O O . SER A 1 103 ? 15.265 -3.921 -8.719 1.00 96.75 103 SER A O 1
ATOM 780 N N . TYR A 1 104 ? 16.769 -2.778 -9.949 1.00 94.19 104 TYR A N 1
ATOM 781 C CA . TYR A 1 104 ? 16.910 -3.790 -10.986 1.00 94.19 104 TYR A CA 1
ATOM 782 C C . TYR A 1 104 ? 18.364 -4.238 -11.124 1.00 94.19 104 TYR A C 1
ATOM 784 O O . TYR A 1 104 ? 19.282 -3.441 -10.918 1.00 94.19 104 TYR A O 1
ATOM 792 N N . LYS A 1 105 ? 18.554 -5.493 -11.534 1.00 94.06 105 LYS A N 1
ATOM 793 C CA . LYS A 1 105 ? 19.837 -6.053 -11.970 1.00 94.06 105 LYS A CA 1
ATOM 794 C C . LYS A 1 105 ? 19.654 -6.806 -13.281 1.00 94.06 105 LYS A C 1
ATOM 796 O O . LYS A 1 105 ? 18.768 -7.648 -13.396 1.00 94.06 105 LYS A O 1
ATOM 801 N N . ARG A 1 106 ? 20.495 -6.532 -14.276 1.00 90.31 106 ARG A N 1
ATOM 802 C CA . ARG A 1 106 ? 20.486 -7.252 -15.558 1.00 90.31 106 ARG A CA 1
ATOM 803 C C . ARG A 1 106 ? 21.226 -8.579 -15.421 1.00 90.31 106 ARG A C 1
ATOM 805 O O . ARG A 1 106 ? 22.443 -8.583 -15.252 1.00 90.31 106 ARG A O 1
ATOM 812 N N . THR A 1 107 ? 20.511 -9.700 -15.487 1.00 89.88 107 THR A N 1
ATOM 813 C CA . THR A 1 107 ? 21.077 -11.021 -15.153 1.00 89.88 107 THR A CA 1
ATOM 814 C C . THR A 1 107 ? 21.359 -11.895 -16.368 1.00 89.88 107 THR A C 1
ATOM 816 O O . THR A 1 107 ? 22.357 -12.609 -16.376 1.00 89.88 107 THR A O 1
ATOM 819 N N . HIS A 1 108 ? 20.530 -11.819 -17.411 1.00 83.31 108 HIS A N 1
ATOM 820 C CA . HIS A 1 108 ? 20.641 -12.693 -18.581 1.00 83.31 108 HIS A CA 1
ATOM 821 C C . HIS A 1 108 ? 20.367 -11.940 -19.880 1.00 83.31 108 HIS A C 1
ATOM 823 O O . HIS A 1 108 ? 19.534 -11.031 -19.922 1.00 83.31 108 HIS A O 1
ATOM 829 N N . THR A 1 109 ? 21.031 -12.364 -20.952 1.00 79.12 109 THR A N 1
ATOM 830 C CA . THR A 1 109 ? 20.689 -12.005 -22.330 1.00 79.12 109 THR A CA 1
ATOM 831 C C . THR A 1 109 ? 19.683 -13.008 -22.888 1.00 79.12 109 THR A C 1
ATOM 833 O O . THR A 1 109 ? 19.770 -14.210 -22.642 1.00 79.12 109 THR A O 1
ATOM 836 N N . VAL A 1 110 ? 18.725 -12.516 -23.666 1.00 70.19 110 VAL A N 1
ATOM 837 C CA . VAL A 1 110 ? 17.744 -13.332 -24.387 1.00 70.19 110 VAL A CA 1
ATOM 838 C C . VAL A 1 110 ? 18.105 -13.323 -25.871 1.00 70.19 110 VAL A C 1
ATOM 840 O O . VAL A 1 110 ? 18.547 -12.303 -26.412 1.00 70.19 110 VAL A O 1
ATOM 843 N N . SER A 1 111 ? 17.912 -14.455 -26.552 1.00 65.06 111 SER A N 1
ATOM 844 C CA . SER A 1 111 ? 18.060 -14.546 -28.008 1.00 65.06 111 SER A CA 1
ATOM 845 C C . SER A 1 111 ? 17.230 -13.453 -28.694 1.00 65.06 111 SER A C 1
ATOM 847 O O . SER A 1 111 ? 16.026 -13.370 -28.465 1.00 65.06 111 SER A O 1
ATOM 849 N N . GLY A 1 112 ? 17.867 -12.612 -29.514 1.00 61.94 112 GLY A N 1
ATOM 850 C CA . GLY A 1 112 ? 17.223 -11.445 -30.136 1.00 61.94 112 GLY A CA 1
ATOM 851 C C . GLY A 1 112 ? 17.529 -10.097 -29.470 1.00 61.94 112 GLY A C 1
ATOM 852 O O . GLY A 1 112 ? 16.952 -9.090 -29.866 1.00 61.94 112 GLY A O 1
ATOM 853 N N . GLY A 1 113 ? 18.446 -10.051 -28.495 1.00 63.78 113 GLY A N 1
ATOM 854 C CA . GLY A 1 113 ? 18.956 -8.797 -27.915 1.00 63.78 113 GLY A CA 1
ATOM 855 C C . GLY A 1 113 ? 18.143 -8.251 -26.737 1.00 63.78 113 GLY A C 1
ATOM 856 O O . GLY A 1 113 ? 18.395 -7.136 -26.283 1.00 63.78 113 GLY A O 1
ATOM 857 N N . GLY A 1 114 ? 17.179 -9.026 -26.229 1.00 69.75 114 GLY A N 1
ATOM 858 C CA . GLY A 1 114 ? 16.468 -8.722 -24.987 1.00 69.75 114 GLY A CA 1
ATOM 859 C C . GLY A 1 114 ? 17.331 -8.988 -23.750 1.00 69.75 114 GLY A C 1
ATOM 860 O O . GLY A 1 114 ? 18.297 -9.745 -23.806 1.00 69.75 114 GLY A O 1
ATOM 861 N N . MET A 1 115 ? 16.968 -8.384 -22.619 1.00 80.06 115 MET A N 1
ATOM 862 C CA . MET A 1 115 ? 17.633 -8.595 -21.330 1.00 80.06 115 MET A CA 1
ATOM 863 C C . MET A 1 115 ? 16.600 -8.942 -20.267 1.00 80.06 115 MET A C 1
ATOM 865 O O . MET A 1 115 ? 15.547 -8.307 -20.209 1.00 80.06 115 MET A O 1
ATOM 869 N N . ILE A 1 116 ? 16.933 -9.893 -19.398 1.00 85.94 116 ILE A N 1
ATOM 870 C CA . ILE A 1 116 ? 16.156 -10.173 -18.191 1.00 85.94 116 ILE A CA 1
ATOM 871 C C . ILE A 1 116 ? 16.647 -9.246 -17.081 1.00 85.94 116 ILE A C 1
ATOM 873 O O . ILE A 1 116 ? 17.841 -9.206 -16.769 1.00 85.94 116 ILE A O 1
ATOM 877 N N . ASN A 1 117 ? 15.708 -8.503 -16.495 1.00 90.06 117 ASN A N 1
ATOM 878 C CA . ASN A 1 117 ? 15.941 -7.682 -15.315 1.00 90.06 117 ASN A CA 1
ATOM 879 C C . ASN A 1 117 ? 15.347 -8.400 -14.103 1.00 90.06 117 ASN A C 1
ATOM 881 O O . ASN A 1 117 ? 14.140 -8.621 -14.049 1.00 90.06 117 ASN A O 1
ATOM 885 N N . GLU A 1 118 ? 16.181 -8.727 -13.127 1.00 93.88 118 GLU A N 1
ATOM 886 C CA . GLU A 1 118 ? 15.715 -9.113 -11.802 1.00 93.88 118 GLU A CA 1
ATOM 887 C C . GLU A 1 118 ? 15.289 -7.850 -11.050 1.00 93.88 118 GLU A C 1
ATOM 889 O O . GLU A 1 118 ? 16.051 -6.883 -11.002 1.00 93.88 118 GLU A O 1
ATOM 894 N N . LEU A 1 119 ? 14.073 -7.840 -10.497 1.00 94.62 119 LEU A N 1
ATOM 895 C CA . LEU A 1 119 ? 13.503 -6.693 -9.789 1.00 94.62 119 LEU A CA 1
ATOM 896 C C . LEU A 1 119 ? 13.387 -6.988 -8.295 1.00 94.62 119 LEU A C 1
ATOM 898 O O . LEU A 1 119 ? 12.833 -8.008 -7.894 1.00 94.62 119 LEU A O 1
ATOM 902 N N . HIS A 1 120 ? 13.824 -6.045 -7.468 1.00 96.44 120 HIS A N 1
ATOM 903 C CA . HIS A 1 120 ? 13.617 -6.074 -6.024 1.00 96.44 120 HIS A CA 1
ATOM 904 C C . HIS A 1 120 ? 12.812 -4.841 -5.622 1.00 96.44 120 HIS A C 1
ATOM 906 O O . HIS A 1 120 ? 13.325 -3.722 -5.595 1.00 96.44 120 HIS A O 1
ATOM 912 N N . ILE A 1 121 ? 11.536 -5.060 -5.312 1.00 95.88 121 ILE A N 1
ATOM 913 C CA . ILE A 1 121 ? 10.568 -4.006 -5.004 1.00 95.88 121 ILE A CA 1
ATOM 914 C C . ILE A 1 121 ? 10.346 -3.955 -3.493 1.00 95.88 121 ILE A C 1
ATOM 916 O O . ILE A 1 121 ? 9.993 -4.958 -2.876 1.00 95.88 121 ILE A O 1
ATOM 920 N N . ARG A 1 122 ? 10.537 -2.778 -2.893 1.00 96.19 122 ARG A N 1
ATOM 921 C CA . ARG A 1 122 ? 10.273 -2.512 -1.474 1.00 96.19 122 ARG A CA 1
ATOM 922 C C . ARG A 1 122 ? 9.321 -1.335 -1.356 1.00 96.19 122 ARG A C 1
ATOM 924 O O . ARG A 1 122 ? 9.644 -0.236 -1.802 1.00 96.19 122 ARG A O 1
ATOM 931 N N . VAL A 1 123 ? 8.158 -1.564 -0.750 1.00 94.06 123 VAL A N 1
ATOM 932 C CA . VAL A 1 123 ? 7.092 -0.561 -0.642 1.00 94.06 123 VAL A CA 1
ATOM 933 C C . VAL A 1 123 ? 6.520 -0.486 0.766 1.00 94.06 123 VAL A C 1
ATOM 935 O O . VAL A 1 123 ? 6.330 -1.504 1.427 1.00 94.06 123 VAL A O 1
ATOM 938 N N . MET A 1 124 ? 6.207 0.733 1.195 1.00 92.56 124 MET A N 1
ATOM 939 C CA . MET A 1 124 ? 5.359 1.024 2.343 1.00 92.56 124 MET A CA 1
ATOM 940 C C . MET A 1 124 ? 4.016 1.538 1.826 1.00 92.56 124 MET A C 1
ATOM 942 O O . MET A 1 124 ? 3.992 2.455 1.010 1.00 92.56 124 MET A O 1
ATOM 946 N N . CYS A 1 125 ? 2.910 0.965 2.300 1.00 88.00 125 CYS A N 1
ATOM 947 C CA . CYS A 1 125 ? 1.561 1.406 1.943 1.00 88.00 125 CYS A CA 1
ATOM 948 C C . CYS A 1 125 ? 0.878 1.991 3.180 1.00 88.00 125 CYS A C 1
ATOM 950 O O . CYS A 1 125 ? 0.748 1.310 4.199 1.00 88.00 125 CYS A O 1
ATOM 952 N N . LEU A 1 126 ? 0.432 3.246 3.100 1.00 80.44 126 LEU A N 1
ATOM 953 C CA . LEU A 1 126 ? -0.376 3.849 4.157 1.00 80.44 126 LEU A CA 1
ATOM 954 C C . LEU A 1 126 ? -1.830 3.396 4.001 1.00 80.44 126 LEU A C 1
ATOM 956 O O . LEU A 1 126 ? -2.547 3.829 3.094 1.00 80.44 126 LEU A O 1
ATOM 960 N N . ILE A 1 127 ? -2.267 2.522 4.908 1.00 67.19 127 ILE A N 1
ATOM 961 C CA . ILE A 1 127 ? -3.664 2.101 5.001 1.00 67.19 127 ILE A CA 1
ATOM 962 C C . ILE A 1 127 ? -4.401 3.126 5.857 1.00 67.19 127 ILE A C 1
ATOM 964 O O . ILE A 1 127 ? -4.358 3.071 7.086 1.00 67.19 127 ILE A O 1
ATOM 968 N N . PHE A 1 128 ? -5.113 4.042 5.206 1.00 64.81 128 PHE A N 1
ATOM 969 C CA . PHE A 1 128 ? -6.147 4.808 5.890 1.00 64.81 128 PHE A CA 1
ATOM 970 C C . PHE A 1 128 ? -7.373 3.903 6.022 1.00 64.81 128 PHE A C 1
ATOM 972 O O . PHE A 1 128 ? -7.920 3.466 5.003 1.00 64.81 128 PHE A O 1
ATOM 979 N N . PRO A 1 129 ? -7.798 3.567 7.248 1.00 60.00 129 PRO A N 1
ATOM 980 C CA . PRO A 1 129 ? -9.020 2.810 7.441 1.00 60.00 129 PRO A CA 1
ATOM 981 C C . PRO A 1 129 ? -10.156 3.628 6.836 1.00 60.00 129 PRO A C 1
ATOM 983 O O . PRO A 1 129 ? -10.346 4.788 7.199 1.00 60.00 129 PRO A O 1
ATOM 986 N N . LYS A 1 130 ? -10.908 3.045 5.901 1.00 60.50 130 LYS A N 1
ATOM 987 C CA . LYS A 1 130 ? -12.166 3.665 5.482 1.00 60.50 130 LYS A CA 1
ATOM 988 C C . LYS A 1 130 ? -13.058 3.797 6.726 1.00 60.50 130 LYS A C 1
ATOM 990 O O . LYS A 1 130 ? -13.077 2.844 7.512 1.00 60.50 130 LYS A O 1
ATOM 995 N N . PRO A 1 131 ? -13.790 4.915 6.901 1.00 61.78 131 PRO A N 1
ATOM 996 C CA . PRO A 1 131 ? -14.822 5.026 7.925 1.00 61.78 131 PRO A CA 1
ATOM 997 C C . PRO A 1 131 ? -15.722 3.796 7.849 1.00 61.78 131 PRO A C 1
ATOM 999 O O . PRO A 1 131 ? -16.372 3.555 6.829 1.00 61.78 131 PRO A O 1
ATOM 1002 N N . VAL A 1 132 ? -15.689 2.958 8.882 1.00 68.88 132 VAL A N 1
ATOM 1003 C CA . VAL A 1 132 ? -16.549 1.779 8.933 1.00 68.88 132 VAL A CA 1
ATOM 1004 C C . VAL A 1 132 ? -17.916 2.271 9.398 1.00 68.88 132 VAL A C 1
ATOM 1006 O O . VAL A 1 132 ? -17.984 2.918 10.444 1.00 68.88 132 VAL A O 1
ATOM 1009 N N . PRO A 1 133 ? -19.007 2.007 8.660 1.00 76.62 133 PRO A N 1
ATOM 1010 C CA . PRO A 1 133 ? -20.340 2.333 9.144 1.00 76.62 133 PRO A CA 1
ATOM 1011 C C . PRO A 1 133 ? -20.568 1.676 10.509 1.00 76.62 133 PRO A C 1
ATOM 1013 O O . PRO A 1 133 ? -20.476 0.454 10.637 1.00 76.62 133 PRO A O 1
ATOM 1016 N N . VAL A 1 134 ? -20.842 2.478 11.538 1.00 81.94 134 VAL A N 1
ATOM 1017 C CA . VAL A 1 134 ? -21.122 1.963 12.882 1.00 81.94 134 VAL A CA 1
ATOM 1018 C C . VAL A 1 134 ? -22.600 1.609 12.960 1.00 81.94 134 VAL A C 1
ATOM 1020 O O . VAL A 1 134 ? -23.468 2.457 12.759 1.00 81.94 134 VAL A O 1
ATOM 1023 N N . LYS A 1 135 ? -22.903 0.345 13.263 1.00 83.62 135 LYS A N 1
ATOM 1024 C CA . LYS A 1 135 ? -24.273 -0.077 13.554 1.00 83.62 135 LYS A CA 1
ATOM 1025 C C . LYS A 1 135 ? -24.587 0.219 15.015 1.00 83.62 135 LYS A C 1
ATOM 1027 O O . LYS A 1 135 ? -23.975 -0.359 15.910 1.00 83.62 135 LYS A O 1
ATOM 1032 N N . LYS A 1 136 ? -25.576 1.076 15.251 1.00 83.81 136 LYS A N 1
ATOM 1033 C CA . LYS A 1 136 ? -26.079 1.369 16.593 1.00 83.81 136 LYS A CA 1
ATOM 1034 C C . LYS A 1 136 ? -27.097 0.309 17.018 1.00 83.81 136 LYS A C 1
ATOM 1036 O O . LYS A 1 136 ? -27.988 -0.045 16.248 1.00 83.81 136 LYS A O 1
ATOM 1041 N N . LEU A 1 137 ? -26.940 -0.211 18.232 1.00 80.94 137 LEU A N 1
ATOM 1042 C CA . LEU A 1 137 ? -27.830 -1.195 18.848 1.00 80.94 137 LEU A CA 1
ATOM 1043 C C . LEU A 1 137 ? -28.247 -0.686 20.228 1.00 80.94 137 LEU A C 1
ATOM 1045 O O . LEU A 1 137 ? -27.391 -0.212 20.972 1.00 80.94 137 LEU A O 1
ATOM 1049 N N . GLY A 1 138 ? -29.524 -0.830 20.580 1.00 82.94 138 GLY A N 1
ATOM 1050 C CA . GLY A 1 138 ? -30.072 -0.410 21.873 1.00 82.94 138 GLY A CA 1
ATOM 1051 C C . GLY A 1 138 ? -31.272 0.538 21.740 1.00 82.94 138 GLY A C 1
ATOM 1052 O O . GLY A 1 138 ? -31.860 0.605 20.657 1.00 82.94 138 GLY A O 1
ATOM 1053 N N . PRO A 1 139 ? -31.629 1.276 22.813 1.00 82.69 139 PRO A N 1
ATOM 1054 C CA . PRO A 1 139 ? -30.910 1.382 24.092 1.00 82.69 139 PRO A CA 1
ATOM 1055 C C . PRO A 1 139 ? -30.907 0.073 24.899 1.00 82.69 139 PRO A C 1
ATOM 1057 O O . PRO A 1 139 ? -31.798 -0.757 24.753 1.00 82.69 139 PRO A O 1
ATOM 1060 N N . TRP A 1 140 ? -29.892 -0.102 25.748 1.00 77.94 140 TRP A N 1
ATOM 1061 C CA . TRP A 1 140 ? -29.757 -1.238 26.666 1.00 77.94 140 TRP A CA 1
ATOM 1062 C C . TRP A 1 140 ? -29.721 -0.716 28.102 1.00 77.94 140 TRP A C 1
ATOM 1064 O O . TRP A 1 140 ? -28.975 0.219 28.391 1.00 77.94 140 TRP A O 1
ATOM 1074 N N . GLY A 1 141 ? -30.514 -1.304 28.996 1.00 77.94 141 GLY A N 1
ATOM 1075 C CA . GLY A 1 141 ? -30.625 -0.867 30.388 1.00 77.94 141 GLY A CA 1
ATOM 1076 C C . GLY A 1 141 ? -32.028 -1.079 30.954 1.00 77.94 141 GLY A C 1
ATOM 1077 O O . GLY A 1 141 ? -32.890 -1.659 30.295 1.00 77.94 141 GLY A O 1
ATOM 1078 N N . GLY A 1 142 ? -32.242 -0.629 32.192 1.00 76.00 142 GLY A N 1
ATOM 1079 C CA . GLY A 1 142 ? -33.561 -0.632 32.831 1.00 76.00 142 GLY A CA 1
ATOM 1080 C C . GLY A 1 142 ? -34.445 0.542 32.389 1.00 76.00 142 GLY A C 1
ATOM 1081 O O . GLY A 1 142 ? -34.029 1.397 31.615 1.00 76.00 142 GLY A O 1
ATOM 1082 N N . ASN A 1 143 ? -35.656 0.628 32.944 1.00 80.25 143 ASN A N 1
ATOM 1083 C CA . ASN A 1 143 ? -36.651 1.662 32.605 1.00 80.25 143 ASN A CA 1
ATOM 1084 C C . ASN A 1 143 ? -36.361 3.062 33.200 1.00 80.25 143 ASN A C 1
ATOM 1086 O O . ASN A 1 143 ? -37.243 3.917 33.199 1.00 80.25 143 ASN A O 1
ATOM 1090 N N . GLY A 1 144 ? -35.169 3.296 33.755 1.00 77.31 144 GLY A N 1
ATOM 1091 C CA . GLY A 1 144 ? -34.793 4.553 34.410 1.00 77.31 144 GLY A CA 1
ATOM 1092 C C . GLY A 1 144 ? -33.463 5.112 33.901 1.00 77.31 144 GLY A C 1
ATOM 1093 O O . GLY A 1 144 ? -32.708 4.417 33.225 1.00 77.31 144 GLY A O 1
ATOM 1094 N N . GLY A 1 145 ? -33.163 6.363 34.267 1.00 82.75 145 GLY A N 1
ATOM 1095 C CA . GLY A 1 145 ? -31.938 7.071 33.869 1.00 82.75 145 GLY A CA 1
ATOM 1096 C C . GLY A 1 145 ? -32.058 7.828 32.540 1.00 82.75 145 GLY A C 1
ATOM 1097 O O . GLY A 1 145 ? -33.153 8.005 32.010 1.00 82.75 145 GLY A O 1
ATOM 1098 N N . ALA A 1 146 ? -30.920 8.301 32.021 1.00 84.62 146 ALA A N 1
ATOM 1099 C CA . ALA A 1 146 ? -30.815 8.968 30.723 1.00 84.62 146 ALA A CA 1
ATOM 1100 C C . ALA A 1 146 ? -29.946 8.130 29.767 1.00 84.62 146 ALA A C 1
ATOM 1102 O O . ALA A 1 146 ? -28.891 7.646 30.190 1.00 84.62 146 ALA A O 1
ATOM 1103 N N . PRO A 1 147 ? -30.354 7.947 28.496 1.00 85.25 147 PRO A N 1
ATOM 1104 C CA . PRO A 1 147 ? -29.530 7.250 27.520 1.00 85.25 147 PRO A CA 1
ATOM 1105 C C . PRO A 1 147 ? -28.257 8.052 27.240 1.00 85.25 147 PRO A C 1
ATOM 1107 O O . PRO A 1 147 ? -28.297 9.273 27.092 1.00 85.25 147 PRO A O 1
ATOM 1110 N N . TYR A 1 148 ? -27.131 7.350 27.137 1.00 84.56 148 TYR A N 1
ATOM 1111 C CA . TYR A 1 148 ? -25.877 7.921 26.666 1.00 84.56 148 TYR A CA 1
ATOM 1112 C C . TYR A 1 148 ? -25.576 7.427 25.255 1.00 84.56 148 TYR A C 1
ATOM 1114 O O . TYR A 1 148 ? -25.696 6.235 24.963 1.00 84.56 148 TYR A O 1
ATOM 1122 N N . GLU A 1 149 ? -25.152 8.345 24.393 1.00 86.94 149 GLU A N 1
ATOM 1123 C CA . GLU A 1 149 ? -24.799 8.061 23.010 1.00 86.94 149 GLU A CA 1
ATOM 1124 C C . GLU A 1 149 ? -23.406 8.606 22.702 1.00 86.94 149 GLU A C 1
ATOM 1126 O O . GLU A 1 149 ? -23.030 9.683 23.164 1.00 86.94 149 GLU A O 1
ATOM 1131 N N . ILE A 1 150 ? -22.634 7.851 21.921 1.00 87.88 150 ILE A N 1
ATOM 1132 C CA . ILE A 1 150 ? -21.341 8.315 21.418 1.00 87.88 150 ILE A CA 1
ATOM 1133 C C . ILE A 1 150 ? -21.604 9.310 20.286 1.00 87.88 150 ILE A C 1
ATOM 1135 O O . ILE A 1 150 ? -22.380 9.015 19.378 1.00 87.88 150 ILE A O 1
ATOM 1139 N N . ASN A 1 151 ? -20.948 10.468 20.347 1.00 85.31 151 ASN A N 1
ATOM 1140 C CA . ASN A 1 151 ? -21.085 11.527 19.350 1.00 85.31 151 ASN A CA 1
ATOM 1141 C C . ASN A 1 151 ? -20.582 11.075 17.968 1.00 85.31 151 ASN A C 1
ATOM 1143 O O . ASN A 1 151 ? -19.576 10.373 17.868 1.00 85.31 151 ASN A O 1
ATOM 1147 N N . ASP A 1 152 ? -21.203 11.572 16.894 1.00 79.25 152 ASP A N 1
ATOM 1148 C CA . ASP A 1 152 ? -20.821 11.237 15.509 1.00 79.25 152 ASP A CA 1
ATOM 1149 C C . ASP A 1 152 ? -19.368 11.620 15.162 1.00 79.25 152 ASP A C 1
ATOM 1151 O O . ASP A 1 152 ? -18.724 10.976 14.337 1.00 79.25 152 ASP A O 1
ATOM 1155 N N . GLY A 1 153 ? -18.814 12.650 15.811 1.00 79.31 153 GLY A N 1
ATOM 1156 C CA . GLY A 1 153 ? -17.404 13.033 15.655 1.00 79.31 153 GLY A CA 1
ATOM 1157 C C . GLY A 1 153 ? -16.408 12.075 16.322 1.00 79.31 153 GLY A C 1
ATOM 1158 O O . GLY A 1 153 ? -15.203 12.230 16.150 1.00 79.31 153 GLY A O 1
ATOM 1159 N N . GLU A 1 154 ? -16.894 11.100 17.090 1.00 87.44 154 GLU A N 1
ATOM 1160 C CA . GLU A 1 154 ? -16.099 10.208 17.942 1.00 87.44 154 GLU A CA 1
ATOM 1161 C C . GLU A 1 154 ? -16.462 8.739 17.696 1.00 87.44 154 GLU A C 1
ATOM 1163 O O . GLU A 1 154 ? -16.349 7.900 18.588 1.00 87.44 154 GLU A O 1
ATOM 1168 N N . LEU A 1 155 ? -16.929 8.411 16.485 1.00 89.25 155 LEU A N 1
ATOM 1169 C CA . LEU A 1 155 ? -17.392 7.063 16.173 1.00 89.25 155 LEU A CA 1
ATOM 1170 C C . LEU A 1 155 ? -16.319 6.009 16.499 1.00 89.25 155 LEU A C 1
ATOM 1172 O O . LEU A 1 155 ? -15.158 6.153 16.098 1.00 89.25 155 LEU A O 1
ATOM 1176 N N . PRO A 1 156 ? -16.690 4.923 17.199 1.00 90.44 156 PRO A N 1
ATOM 1177 C CA . PRO A 1 156 ? -15.740 3.905 17.607 1.00 90.44 156 PRO A CA 1
ATOM 1178 C C . PRO A 1 156 ? -15.263 3.084 16.405 1.00 90.44 156 PRO A C 1
ATOM 1180 O O . PRO A 1 156 ? -16.040 2.733 15.515 1.00 90.44 156 PRO A O 1
ATOM 1183 N N . ARG A 1 157 ? -13.977 2.728 16.408 1.00 88.44 157 ARG A N 1
ATOM 1184 C CA . ARG A 1 157 ? -13.372 1.772 15.473 1.00 88.44 157 ARG A CA 1
ATOM 1185 C C . ARG A 1 157 ? -13.068 0.436 16.144 1.00 88.44 157 ARG A C 1
ATOM 1187 O O . ARG A 1 157 ? -13.278 -0.606 15.529 1.00 88.44 157 ARG A O 1
ATOM 1194 N N . ARG A 1 158 ? -12.553 0.455 17.378 1.00 90.12 158 ARG A N 1
ATOM 1195 C CA . ARG A 1 158 ? -12.152 -0.755 18.115 1.00 90.12 158 ARG A CA 1
ATOM 1196 C C . ARG A 1 158 ? -12.261 -0.550 19.621 1.00 90.12 158 ARG A C 1
ATOM 1198 O O . ARG A 1 158 ? -11.727 0.424 20.132 1.00 90.12 158 ARG A O 1
ATOM 1205 N N . LEU A 1 159 ? -12.896 -1.487 20.321 1.00 93.31 159 LEU A N 1
ATOM 1206 C CA . LEU A 1 159 ? -12.910 -1.534 21.784 1.00 93.31 159 LEU A CA 1
ATOM 1207 C C . LEU A 1 159 ? -11.520 -1.938 22.309 1.00 93.31 159 LEU A C 1
ATOM 1209 O O . LEU A 1 159 ? -10.958 -2.927 21.848 1.00 93.31 159 LEU A O 1
ATOM 1213 N N . GLU A 1 160 ? -10.974 -1.182 23.258 1.00 96.56 160 GLU A N 1
ATOM 1214 C CA . GLU A 1 160 ? -9.655 -1.426 23.866 1.00 96.56 160 GLU A CA 1
ATOM 1215 C C . GLU A 1 160 ? -9.785 -2.021 25.268 1.00 96.56 160 GLU A C 1
ATOM 1217 O O . GLU A 1 160 ? -9.031 -2.920 25.632 1.00 96.56 160 GLU A O 1
ATOM 1222 N N . SER A 1 161 ? -10.761 -1.559 26.055 1.00 96.81 161 SER A N 1
ATOM 1223 C CA . SER A 1 161 ? -11.008 -2.126 27.378 1.00 96.81 161 SER A CA 1
ATOM 1224 C C . SER A 1 161 ? -12.469 -2.065 27.794 1.00 96.81 161 SER A C 1
ATOM 1226 O O . SER A 1 161 ? -13.211 -1.185 27.360 1.00 96.81 161 SER A O 1
ATOM 1228 N N . LEU A 1 162 ? -12.867 -2.990 28.667 1.00 95.56 162 LEU A N 1
ATOM 1229 C CA . LEU A 1 162 ? -14.168 -3.010 29.330 1.00 95.56 162 LEU A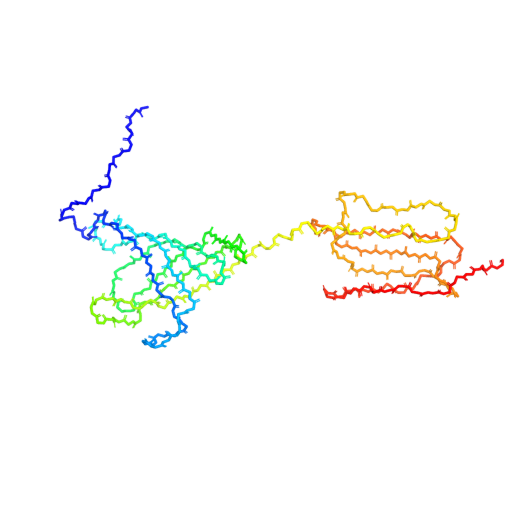 CA 1
ATOM 1230 C C . LEU A 1 162 ? -13.962 -3.167 30.837 1.00 95.56 162 LEU A C 1
ATOM 1232 O O . LEU A 1 162 ? -13.311 -4.098 31.303 1.00 95.56 162 LEU A O 1
ATOM 1236 N N . THR A 1 163 ? -14.548 -2.259 31.604 1.00 94.62 163 THR A N 1
ATOM 1237 C CA . THR A 1 163 ? -14.602 -2.309 33.063 1.00 94.62 163 THR A CA 1
ATOM 1238 C C . THR A 1 163 ? -16.039 -2.548 33.491 1.00 94.62 163 THR A C 1
ATOM 1240 O O . THR A 1 163 ? -16.928 -1.759 33.170 1.00 94.62 163 THR A O 1
ATOM 1243 N N . ILE A 1 164 ? -16.253 -3.622 34.244 1.00 91.19 164 ILE A N 1
ATOM 1244 C CA . ILE A 1 164 ? -17.542 -3.948 34.849 1.00 91.19 164 ILE A CA 1
ATOM 1245 C C . ILE A 1 164 ? -17.521 -3.492 36.307 1.00 91.19 164 ILE A C 1
ATOM 1247 O O . ILE A 1 164 ? -16.548 -3.709 37.032 1.00 91.19 164 ILE A O 1
ATOM 1251 N N . TYR A 1 165 ? -18.609 -2.859 36.723 1.00 90.25 165 TYR A N 1
ATOM 1252 C CA . TYR A 1 165 ? -18.868 -2.470 38.097 1.00 90.25 165 TYR A CA 1
ATOM 1253 C C . TYR A 1 165 ? -20.068 -3.263 38.614 1.00 90.25 165 TYR A C 1
ATOM 1255 O O . TYR A 1 165 ? -21.160 -3.185 38.040 1.00 90.25 165 TYR A O 1
ATOM 1263 N N . GLY A 1 166 ? -19.877 -4.016 39.691 1.00 86.25 166 GLY A N 1
ATOM 1264 C CA . GLY A 1 166 ? -20.895 -4.911 40.229 1.00 86.25 166 GLY A CA 1
ATOM 1265 C C . GLY A 1 166 ? -20.416 -5.678 41.458 1.00 86.25 166 GLY A C 1
ATOM 1266 O O . GLY A 1 166 ? -19.224 -5.735 41.724 1.00 86.25 166 GLY A O 1
ATOM 1267 N N . ASN A 1 167 ? -21.373 -6.229 42.202 1.00 81.19 167 ASN A N 1
ATOM 1268 C CA . ASN A 1 167 ? -21.150 -7.273 43.207 1.00 81.19 167 ASN A CA 1
ATOM 1269 C C . ASN A 1 167 ? -21.954 -8.502 42.751 1.00 81.19 167 ASN A C 1
ATOM 1271 O O . ASN A 1 167 ? -21.490 -9.237 41.885 1.00 81.19 167 ASN A O 1
ATOM 1275 N N . ASP A 1 168 ? -23.200 -8.645 43.219 1.00 77.50 168 ASP A N 1
ATOM 1276 C CA . ASP A 1 168 ? -24.085 -9.770 42.861 1.00 77.50 168 ASP A CA 1
ATOM 1277 C C . ASP A 1 168 ? -24.697 -9.669 41.450 1.00 77.50 168 ASP A C 1
ATOM 1279 O O . ASP A 1 168 ? -25.186 -10.658 40.902 1.00 77.50 168 ASP A O 1
ATOM 1283 N N . PHE A 1 169 ? -24.686 -8.477 40.851 1.00 79.69 169 PHE A N 1
ATOM 1284 C CA . PHE A 1 169 ? -25.136 -8.220 39.483 1.00 79.69 169 PHE A CA 1
ATOM 1285 C C . PHE A 1 169 ? -24.362 -7.059 38.844 1.00 79.69 169 PHE A C 1
ATOM 1287 O O . PHE A 1 169 ? -23.739 -6.248 39.538 1.00 79.69 169 PHE A O 1
ATOM 1294 N N . ILE A 1 170 ? -24.407 -6.973 37.508 1.00 83.88 170 ILE A N 1
ATOM 1295 C CA . ILE A 1 170 ? -23.786 -5.881 36.745 1.00 83.88 170 ILE A CA 1
ATOM 1296 C C . ILE A 1 170 ? -24.610 -4.613 36.957 1.00 83.88 170 ILE A C 1
ATOM 1298 O O . ILE A 1 170 ? -25.775 -4.546 36.576 1.00 83.88 170 ILE A O 1
ATOM 1302 N N . GLN A 1 171 ? -23.989 -3.591 37.536 1.00 83.25 171 GLN A N 1
ATOM 1303 C CA . GLN A 1 171 ? -24.656 -2.323 37.827 1.00 83.25 171 GLN A CA 1
ATOM 1304 C C . GLN A 1 171 ? -24.266 -1.230 36.844 1.00 83.25 171 GLN A C 1
ATOM 1306 O O . GLN A 1 171 ? -25.038 -0.309 36.579 1.00 83.25 171 GLN A O 1
ATOM 1311 N N . THR A 1 172 ? -23.032 -1.279 36.349 1.00 87.88 172 THR A N 1
ATOM 1312 C CA . THR A 1 172 ? -22.452 -0.213 35.540 1.00 87.88 172 THR A CA 1
ATOM 1313 C C . THR A 1 172 ? -21.295 -0.729 34.706 1.00 87.88 172 THR A C 1
ATOM 1315 O O . THR A 1 172 ? -20.571 -1.637 35.112 1.00 87.88 172 THR A O 1
ATOM 1318 N N . ILE A 1 173 ? -21.093 -0.103 33.553 1.00 90.25 173 ILE A N 1
ATOM 1319 C CA . ILE A 1 173 ? -19.958 -0.374 32.676 1.00 90.25 173 ILE A CA 1
ATOM 1320 C C . ILE A 1 173 ? -19.217 0.919 32.345 1.00 90.25 173 ILE A C 1
ATOM 1322 O O . ILE A 1 173 ? -19.820 1.978 32.190 1.00 90.25 173 ILE A O 1
ATOM 1326 N N . ALA A 1 174 ? -17.901 0.829 32.216 1.00 93.25 174 ALA A N 1
ATOM 1327 C CA . ALA A 1 174 ? -17.070 1.847 31.583 1.00 93.25 174 ALA A CA 1
ATOM 1328 C C . ALA A 1 174 ? -16.183 1.159 30.552 1.00 93.25 174 ALA A C 1
ATOM 1330 O O . ALA A 1 174 ? -15.852 -0.016 30.707 1.00 93.25 174 ALA A O 1
ATOM 1331 N N . PHE A 1 175 ? -15.794 1.859 29.500 1.00 94.56 175 PHE A N 1
ATOM 1332 C CA . PHE A 1 175 ? -14.970 1.258 28.460 1.00 94.56 175 PHE A CA 1
ATOM 1333 C C . PHE A 1 175 ? -14.098 2.292 27.765 1.00 94.56 175 PHE A C 1
ATOM 1335 O O . PHE A 1 175 ? -14.378 3.492 27.794 1.00 94.56 175 PHE A O 1
ATOM 1342 N N . SER A 1 176 ? -13.038 1.806 27.126 1.00 95.81 176 SER A N 1
ATOM 1343 C CA . SER A 1 176 ? -12.210 2.606 26.233 1.00 95.81 176 SER A CA 1
ATOM 1344 C C . SER A 1 176 ? -12.206 2.025 24.829 1.00 95.81 176 SER A C 1
ATOM 1346 O O . SER A 1 176 ? -12.331 0.813 24.650 1.00 95.81 176 SER A O 1
ATOM 1348 N N . TYR A 1 177 ? -12.065 2.884 23.830 1.00 94.44 177 TYR A N 1
ATOM 1349 C CA . TYR A 1 177 ? -12.031 2.499 22.427 1.00 94.44 177 TYR A CA 1
ATOM 1350 C C . TYR A 1 177 ? -11.139 3.444 21.628 1.00 94.44 177 TYR A C 1
ATOM 1352 O O . TYR A 1 177 ? -10.997 4.616 21.961 1.00 94.44 177 TYR A O 1
ATOM 1360 N N . THR A 1 178 ? -10.568 2.942 20.543 1.00 92.75 178 THR A N 1
ATOM 1361 C CA . THR A 1 178 ? -9.943 3.776 19.521 1.00 92.75 178 THR A CA 1
ATOM 1362 C C . THR A 1 178 ? -11.030 4.228 18.547 1.00 92.75 178 THR A C 1
ATOM 1364 O O . THR A 1 178 ? -11.790 3.392 18.046 1.00 92.75 178 THR A O 1
ATOM 1367 N N . ASP A 1 179 ? -11.146 5.529 18.298 1.00 91.31 179 ASP A N 1
ATOM 1368 C CA . ASP A 1 179 ? -12.095 6.090 17.335 1.00 91.31 179 ASP A CA 1
ATOM 1369 C C . ASP A 1 179 ? -11.616 5.920 15.879 1.00 91.31 179 ASP A C 1
ATOM 1371 O O . ASP A 1 179 ? -10.551 5.357 15.592 1.00 91.31 179 ASP A O 1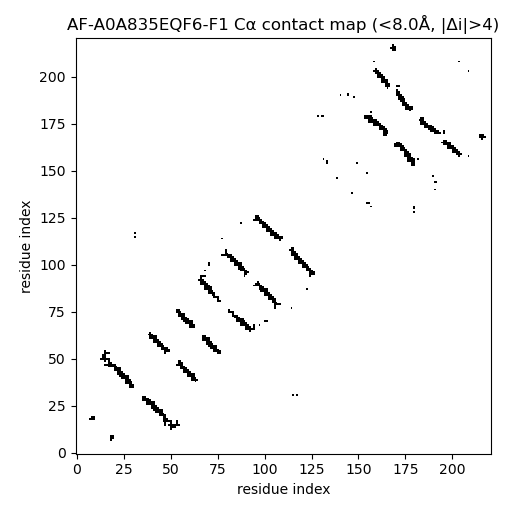
ATOM 1375 N N . GLN A 1 180 ? -12.431 6.362 14.920 1.00 85.75 180 GLN A N 1
ATOM 1376 C CA . GLN A 1 180 ? -12.106 6.240 13.496 1.00 85.75 180 GLN A CA 1
ATOM 1377 C C . GLN A 1 180 ? -10.889 7.065 13.058 1.00 85.75 180 GLN A C 1
ATOM 1379 O O . GLN A 1 180 ? -10.274 6.715 12.048 1.00 85.75 180 GLN A O 1
ATOM 1384 N N . VAL A 1 181 ? -10.499 8.096 13.815 1.00 85.12 181 VAL A N 1
ATOM 1385 C CA . VAL A 1 181 ? -9.289 8.891 13.546 1.00 85.12 181 VAL A CA 1
ATOM 1386 C C . VAL A 1 181 ? -8.053 8.356 14.277 1.00 85.12 181 VAL A C 1
ATOM 1388 O O . VAL A 1 181 ? -6.952 8.857 14.067 1.00 85.12 181 VAL A O 1
ATOM 1391 N N . GLY A 1 182 ? -8.202 7.293 15.073 1.00 86.62 182 GLY A N 1
ATOM 1392 C CA . GLY A 1 182 ? -7.102 6.641 15.781 1.00 86.62 182 GLY A CA 1
ATOM 1393 C C . GLY A 1 182 ? -6.850 7.181 17.190 1.00 86.62 182 GLY A C 1
ATOM 1394 O O . GLY A 1 182 ? -5.847 6.813 17.799 1.00 86.62 182 GLY A O 1
ATOM 1395 N N . GLN A 1 183 ? -7.725 8.034 17.724 1.00 90.38 183 GLN A N 1
ATOM 1396 C CA . GLN A 1 183 ? -7.604 8.566 19.078 1.00 90.38 183 GLN A CA 1
ATOM 1397 C C . GLN A 1 183 ? -8.270 7.626 20.091 1.00 90.38 183 GLN A C 1
ATOM 1399 O O . GLN A 1 183 ? -9.365 7.113 19.867 1.00 90.38 183 GLN A O 1
ATOM 1404 N N . ASN A 1 184 ? -7.616 7.417 21.235 1.00 93.62 184 ASN A N 1
ATOM 1405 C CA . ASN A 1 184 ? -8.185 6.646 22.338 1.00 93.62 184 ASN A CA 1
ATOM 1406 C C . ASN A 1 184 ? -9.198 7.499 23.120 1.00 93.62 184 ASN A C 1
ATOM 1408 O O . ASN A 1 184 ? -8.894 8.616 23.543 1.00 93.62 184 ASN A O 1
ATOM 1412 N N . ARG A 1 185 ? -10.396 6.958 23.320 1.00 94.88 185 ARG A N 1
ATOM 1413 C CA . ARG A 1 185 ? -11.523 7.556 24.035 1.00 94.88 185 ARG A CA 1
ATOM 1414 C C . ARG A 1 185 ? -11.878 6.679 25.224 1.00 94.88 185 ARG A C 1
ATOM 1416 O O . ARG A 1 185 ? -11.909 5.460 25.104 1.00 94.88 185 ARG A O 1
ATOM 1423 N N . THR A 1 186 ? -12.176 7.291 26.366 1.00 94.88 186 THR A N 1
ATOM 1424 C CA . THR A 1 186 ? -12.683 6.596 27.560 1.00 94.88 186 THR A CA 1
ATOM 1425 C C . THR A 1 186 ? -14.038 7.181 27.923 1.00 94.88 186 THR A C 1
ATOM 1427 O O . THR A 1 186 ? -14.166 8.399 28.017 1.00 94.88 186 THR A O 1
ATOM 1430 N N . VAL A 1 187 ? -15.042 6.324 28.103 1.00 92.19 187 VAL A N 1
ATOM 1431 C CA . VAL A 1 187 ? -16.426 6.730 28.377 1.00 92.19 187 VAL A CA 1
ATOM 1432 C C . VAL A 1 187 ? -17.041 5.910 29.510 1.00 92.19 187 VAL A C 1
ATOM 1434 O O . VAL A 1 187 ? -16.676 4.755 29.751 1.00 92.19 187 VAL A O 1
ATOM 1437 N N . GLY A 1 188 ? -18.009 6.520 30.192 1.00 89.94 188 GLY A N 1
ATOM 1438 C CA . GLY A 1 188 ? -18.637 5.981 31.395 1.00 89.94 188 GLY A CA 1
ATOM 1439 C C . GLY A 1 188 ? -17.925 6.424 32.672 1.00 89.94 188 GLY A C 1
ATOM 1440 O O . GLY A 1 188 ? -17.029 7.269 32.620 1.00 89.94 188 GLY A O 1
ATOM 1441 N N . PRO A 1 189 ? -18.299 5.860 33.829 1.00 89.62 189 PRO A N 1
ATOM 1442 C CA . PRO A 1 189 ? -19.274 4.780 34.011 1.00 89.62 189 PRO A CA 1
ATOM 1443 C C . PRO A 1 189 ? -20.723 5.123 33.615 1.00 89.62 189 PRO A C 1
ATOM 1445 O O . PRO A 1 189 ? -21.203 6.205 33.929 1.00 89.62 189 PRO A O 1
ATOM 1448 N N . TRP A 1 190 ? -21.436 4.173 33.000 1.00 87.19 190 TRP A N 1
ATOM 1449 C CA . TRP A 1 190 ? -22.871 4.258 32.685 1.00 87.19 190 TRP A CA 1
ATOM 1450 C C . TRP A 1 190 ? -23.649 3.127 33.371 1.00 87.19 190 TRP A C 1
ATOM 1452 O O . TRP A 1 190 ? -23.281 1.958 33.235 1.00 87.19 190 TRP A O 1
ATOM 1462 N N . GLY A 1 191 ? -24.711 3.472 34.105 1.00 84.38 191 GLY A N 1
ATOM 1463 C CA . GLY A 1 191 ? -25.554 2.538 34.863 1.00 84.38 191 GLY A CA 1
ATOM 1464 C C . GLY A 1 191 ? -26.006 3.116 36.212 1.00 84.38 191 GLY A C 1
ATOM 1465 O O . GLY A 1 191 ? -25.910 4.320 36.424 1.00 84.38 191 GLY A O 1
ATOM 1466 N N . GLY A 1 192 ? -26.511 2.277 37.122 1.00 78.81 192 GLY A N 1
ATOM 1467 C CA . GLY A 1 192 ? -27.049 2.713 38.425 1.00 78.81 192 GLY A CA 1
ATOM 1468 C C . GLY A 1 192 ? -25.975 2.924 39.498 1.00 78.81 192 GLY A C 1
ATOM 1469 O O . GLY A 1 192 ? -24.937 2.282 39.422 1.00 78.81 192 GLY A O 1
ATOM 1470 N N . ASP A 1 193 ? -26.206 3.787 40.497 1.00 72.69 193 ASP A N 1
ATOM 1471 C CA . ASP A 1 193 ? -25.176 4.313 41.424 1.00 72.69 193 ASP A CA 1
ATOM 1472 C C . ASP A 1 193 ? -24.974 3.579 42.766 1.00 72.69 193 ASP A C 1
ATOM 1474 O O . ASP A 1 193 ? -24.161 3.998 43.590 1.00 72.69 193 ASP A O 1
ATOM 1478 N N . ALA A 1 194 ? -25.649 2.453 42.996 1.00 65.75 194 ALA A N 1
ATOM 1479 C CA . ALA A 1 194 ? -25.613 1.766 44.286 1.00 65.75 194 ALA A CA 1
ATOM 1480 C C . ALA A 1 194 ? -24.337 0.918 44.488 1.00 65.75 194 ALA A C 1
ATOM 1482 O O . ALA A 1 194 ? -24.110 -0.059 43.789 1.00 65.75 194 ALA A O 1
ATOM 1483 N N . GLY A 1 195 ? -23.500 1.243 45.482 1.00 63.12 195 GLY A N 1
ATOM 1484 C CA . GLY A 1 195 ? -22.511 0.303 46.050 1.00 63.12 195 GLY A CA 1
ATOM 1485 C C . GLY A 1 195 ? -21.635 -0.459 45.040 1.00 63.12 195 GLY A C 1
ATOM 1486 O O . GLY A 1 195 ? -21.474 -1.674 45.146 1.00 63.12 195 GLY A O 1
ATOM 1487 N N . LYS A 1 196 ? -21.105 0.234 44.027 1.00 76.19 196 LYS A N 1
ATOM 1488 C CA . LYS A 1 196 ? -20.415 -0.381 42.886 1.00 76.19 196 LYS A CA 1
ATOM 1489 C C . LYS A 1 196 ? -18.971 -0.779 43.210 1.00 76.19 196 LYS A C 1
ATOM 1491 O O . LYS A 1 196 ? -18.102 0.088 43.295 1.00 76.19 196 LYS A O 1
ATOM 1496 N N . PHE A 1 197 ? -18.682 -2.079 43.309 1.00 86.88 197 PHE A N 1
ATOM 1497 C CA . PHE A 1 197 ? -17.302 -2.574 43.306 1.00 86.88 197 PHE A CA 1
ATOM 1498 C C . PHE A 1 197 ? -16.740 -2.578 41.879 1.00 86.88 197 PHE A C 1
ATOM 1500 O O . PHE A 1 197 ? -17.417 -2.978 40.933 1.00 86.88 197 PHE A O 1
ATOM 1507 N N . LYS A 1 198 ? -15.505 -2.097 41.710 1.00 91.88 198 LYS A N 1
ATOM 1508 C CA . LYS A 1 198 ? -14.829 -2.022 40.410 1.00 91.88 198 LYS A CA 1
ATOM 1509 C C . LYS A 1 198 ? -14.029 -3.299 40.174 1.00 91.88 198 LYS A C 1
ATOM 1511 O O . LYS A 1 198 ? -13.032 -3.526 40.857 1.00 91.88 198 LYS A O 1
ATOM 1516 N N . HIS A 1 199 ? -14.405 -4.082 39.168 1.00 91.25 199 HIS A N 1
ATOM 1517 C CA . HIS A 1 199 ? -13.590 -5.213 38.735 1.00 91.25 199 HIS A CA 1
ATOM 1518 C C . HIS A 1 199 ? -12.374 -4.755 37.922 1.00 91.25 199 HIS A C 1
ATOM 1520 O O . HIS A 1 199 ? -12.340 -3.653 37.364 1.00 91.25 199 HIS A O 1
ATOM 1526 N N . THR A 1 200 ? -11.367 -5.625 37.840 1.00 94.38 200 THR A N 1
ATOM 1527 C CA . THR A 1 200 ? -10.189 -5.407 36.998 1.00 94.38 200 THR A CA 1
ATOM 1528 C C . THR A 1 200 ? -10.616 -5.200 35.539 1.00 94.38 200 THR A C 1
ATOM 1530 O O . THR A 1 200 ? -11.357 -6.034 35.014 1.00 94.38 200 THR A O 1
ATOM 1533 N N . PRO A 1 201 ? -10.165 -4.121 34.870 1.00 94.38 201 PRO A N 1
ATOM 1534 C CA . PRO A 1 201 ? -10.480 -3.892 33.466 1.00 94.38 201 PRO A CA 1
ATOM 1535 C C . PRO A 1 201 ? -9.982 -5.034 32.581 1.00 94.38 201 PRO A C 1
ATOM 1537 O O . PRO A 1 201 ? -8.813 -5.417 32.649 1.00 94.38 201 PRO A O 1
ATOM 1540 N N . ILE A 1 202 ? -10.858 -5.530 31.713 1.00 95.88 202 ILE A N 1
ATOM 1541 C CA . ILE A 1 202 ? -10.503 -6.474 30.656 1.00 95.88 202 ILE A CA 1
ATOM 1542 C C . ILE A 1 202 ? -9.843 -5.664 29.542 1.00 95.88 202 ILE A C 1
ATOM 1544 O O . ILE A 1 202 ? -10.465 -4.743 29.015 1.00 95.88 202 ILE A O 1
ATOM 1548 N N . GLN A 1 203 ? -8.592 -5.981 29.216 1.00 96.94 203 GLN A N 1
ATOM 1549 C CA . GLN A 1 203 ? -7.857 -5.382 28.100 1.00 96.94 203 GLN A CA 1
ATOM 1550 C C . GLN A 1 203 ? -7.981 -6.292 26.881 1.00 96.94 203 GLN A C 1
ATOM 1552 O O . GLN A 1 203 ? -7.728 -7.488 27.000 1.00 96.94 203 GLN A O 1
ATOM 1557 N N . PHE A 1 204 ? -8.349 -5.732 25.731 1.00 95.75 204 PHE A N 1
ATOM 1558 C CA . PHE A 1 204 ? -8.520 -6.491 24.496 1.00 95.75 204 PHE A CA 1
ATOM 1559 C C . PHE A 1 204 ? -7.274 -6.397 23.611 1.00 95.75 204 PHE A C 1
ATOM 1561 O O . PHE A 1 204 ? -6.755 -5.311 23.342 1.00 95.75 204 PHE A O 1
ATOM 1568 N N . GLY A 1 205 ? -6.820 -7.536 23.094 1.00 91.75 205 GLY A N 1
ATOM 1569 C CA . GLY A 1 205 ? -5.812 -7.625 22.041 1.00 91.75 205 GLY A CA 1
ATOM 1570 C C . GLY A 1 205 ? -6.332 -7.152 20.671 1.00 91.75 205 GLY A C 1
ATOM 1571 O O . GLY A 1 205 ? -7.539 -6.948 20.497 1.00 91.75 205 GLY A O 1
ATOM 1572 N N . PRO A 1 206 ? -5.455 -6.960 19.661 1.00 84.75 206 PRO A N 1
ATOM 1573 C CA . PRO A 1 206 ? -5.811 -6.359 18.365 1.00 84.75 206 PRO A CA 1
ATOM 1574 C C . PRO A 1 206 ? -6.970 -7.024 17.610 1.00 84.75 206 PRO A C 1
ATOM 1576 O O . PRO A 1 206 ? -7.623 -6.372 16.800 1.00 84.75 206 PRO A O 1
ATOM 1579 N N . LEU A 1 207 ? -7.218 -8.309 17.874 1.00 84.44 207 LEU A N 1
ATOM 1580 C CA . LEU A 1 207 ? -8.233 -9.130 17.206 1.00 84.44 207 LEU A CA 1
ATOM 1581 C C . LEU A 1 207 ? -9.338 -9.615 18.156 1.00 84.44 207 LEU A C 1
ATOM 1583 O O . LEU A 1 207 ? -10.184 -10.413 17.755 1.00 84.44 207 LEU A O 1
ATOM 1587 N N . GLU A 1 208 ? -9.330 -9.166 19.410 1.00 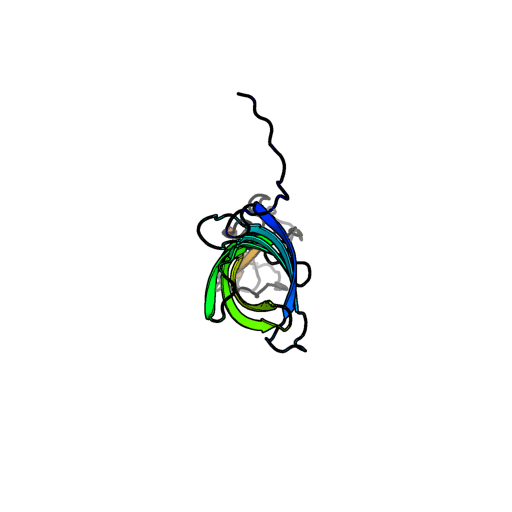89.69 208 GLU A N 1
ATOM 1588 C CA . GLU A 1 208 ? -10.336 -9.551 20.392 1.00 89.69 208 GLU A CA 1
ATOM 1589 C C . GLU A 1 208 ? -11.539 -8.613 20.337 1.00 89.69 208 GLU A C 1
ATOM 1591 O O . GLU A 1 208 ? -11.419 -7.409 20.106 1.00 89.69 208 GLU A O 1
ATOM 1596 N N . TYR A 1 209 ? -12.721 -9.186 20.540 1.00 87.12 209 TYR A N 1
ATOM 1597 C CA . TYR A 1 209 ? -13.983 -8.465 20.523 1.00 87.12 209 TYR A CA 1
ATOM 1598 C C . TYR A 1 209 ? -14.960 -9.093 21.513 1.00 87.12 209 TYR A C 1
ATOM 1600 O O . TYR A 1 209 ? -14.943 -10.301 21.762 1.00 87.12 209 TYR A O 1
ATOM 1608 N N . VAL A 1 210 ? -15.842 -8.262 22.059 1.00 88.69 210 VAL A N 1
ATOM 1609 C CA . VAL A 1 210 ? -16.931 -8.713 22.926 1.00 88.69 210 VAL A CA 1
ATOM 1610 C C . VAL A 1 210 ? -18.062 -9.243 22.050 1.00 88.69 210 VAL A C 1
ATOM 1612 O O . VAL A 1 210 ? -18.530 -8.547 21.150 1.00 88.69 210 VAL A O 1
ATOM 1615 N N . LYS A 1 211 ? -18.502 -10.477 22.310 1.00 86.62 211 LYS A N 1
ATOM 1616 C CA . LYS A 1 211 ? -19.688 -11.064 21.664 1.00 86.62 211 LYS A CA 1
ATOM 1617 C C . LYS A 1 211 ? -20.961 -10.752 22.433 1.00 86.62 211 LYS A C 1
ATOM 1619 O O . LYS A 1 211 ? -21.964 -10.374 21.842 1.00 86.62 211 LYS A O 1
ATOM 1624 N N . GLU A 1 212 ? -20.894 -10.902 23.747 1.00 84.94 212 GLU A N 1
ATOM 1625 C CA . GLU A 1 212 ? -22.019 -10.714 24.647 1.00 84.94 212 GLU A CA 1
ATOM 1626 C C . GLU A 1 212 ? -21.521 -10.298 26.030 1.00 84.94 212 GLU A C 1
ATOM 1628 O O . GLU A 1 212 ? -20.416 -10.652 26.445 1.00 84.94 212 GLU A O 1
ATOM 1633 N N . ILE A 1 213 ? -22.352 -9.530 26.729 1.00 81.38 213 ILE A N 1
ATOM 1634 C CA . ILE A 1 213 ? -22.234 -9.274 28.161 1.00 81.38 213 ILE A CA 1
ATOM 1635 C C . ILE A 1 213 ? -23.557 -9.750 28.745 1.00 81.38 213 ILE A C 1
ATOM 1637 O O . ILE A 1 213 ? -24.604 -9.187 28.429 1.00 81.38 213 ILE A O 1
ATOM 1641 N N . TYR A 1 214 ? -23.515 -10.792 29.564 1.00 76.94 214 TYR A N 1
ATOM 1642 C CA . TYR A 1 214 ? -24.682 -11.292 30.278 1.00 76.94 214 TYR A CA 1
ATOM 1643 C C . TYR A 1 214 ? -24.425 -11.231 31.780 1.00 76.94 214 TYR A C 1
ATOM 1645 O O . TYR A 1 214 ? -23.289 -11.302 32.248 1.00 76.94 214 TYR A O 1
ATOM 1653 N N . GLY A 1 215 ? -25.498 -11.079 32.540 1.00 72.75 215 GLY A N 1
ATOM 1654 C CA . GLY A 1 215 ? -25.461 -11.013 33.989 1.00 72.75 215 GLY A CA 1
ATOM 1655 C C . GLY A 1 215 ? -26.865 -11.134 34.555 1.00 72.75 215 GLY A C 1
ATOM 1656 O O . GLY A 1 215 ? -27.857 -11.077 33.827 1.00 72.75 215 GLY A O 1
ATOM 1657 N N . THR A 1 216 ? -26.944 -11.317 35.862 1.00 70.44 216 THR A N 1
ATOM 1658 C CA . THR A 1 216 ? -28.190 -11.200 36.616 1.00 70.44 216 THR A CA 1
ATOM 1659 C C . THR A 1 216 ? -28.588 -9.728 36.717 1.00 70.44 216 THR A C 1
ATOM 1661 O O . THR A 1 216 ? -27.742 -8.838 36.661 1.00 70.44 216 THR A O 1
ATOM 1664 N N . THR A 1 217 ? -29.882 -9.457 36.854 1.00 63.62 217 THR A N 1
ATOM 1665 C CA . THR A 1 217 ? -30.419 -8.134 37.201 1.00 63.62 217 THR A CA 1
ATOM 1666 C C . THR A 1 217 ? -31.271 -8.288 38.453 1.00 63.62 217 THR A C 1
ATOM 1668 O O . THR A 1 217 ? -32.054 -9.235 38.527 1.00 63.62 217 THR A O 1
ATOM 1671 N N . GLY A 1 218 ? -31.157 -7.377 39.417 1.00 56.81 218 GLY A N 1
ATOM 1672 C CA . GLY A 1 218 ? -31.950 -7.411 40.646 1.00 56.81 218 GLY A CA 1
ATOM 1673 C C . GLY A 1 218 ? -31.796 -6.133 41.464 1.00 56.81 218 GLY A C 1
ATOM 1674 O O . GLY A 1 218 ? -31.024 -5.249 41.103 1.00 56.81 218 GLY A O 1
ATOM 1675 N N . SER A 1 219 ? -32.547 -6.021 42.554 1.00 55.12 219 SER A N 1
ATOM 1676 C CA . SER A 1 219 ? -32.369 -4.987 43.573 1.00 55.12 219 SER A CA 1
ATOM 1677 C C . SER A 1 219 ? -31.543 -5.550 44.730 1.00 55.12 219 SER A C 1
ATOM 1679 O O . SER A 1 219 ? -31.812 -6.654 45.199 1.00 55.12 219 SER A O 1
ATOM 1681 N N . TYR A 1 220 ? -30.582 -4.774 45.238 1.00 54.16 220 TYR A N 1
ATOM 1682 C CA . TYR A 1 220 ? -30.356 -4.808 46.682 1.00 54.16 220 TYR A CA 1
ATOM 1683 C C . TYR A 1 220 ? -31.513 -4.029 47.299 1.00 54.16 220 TYR A C 1
ATOM 1685 O O . TYR A 1 220 ? -31.838 -2.948 46.803 1.00 54.16 220 TYR A O 1
ATOM 1693 N N . GLY A 1 221 ? -32.187 -4.645 48.270 1.00 39.16 221 GLY A N 1
ATOM 1694 C CA . GLY A 1 221 ? -33.292 -4.021 49.000 1.00 39.16 221 GLY A CA 1
ATOM 1695 C C . GLY A 1 221 ? -32.921 -2.666 49.584 1.00 39.16 221 GLY A C 1
ATOM 1696 O O . GLY A 1 221 ? -31.734 -2.480 49.937 1.00 39.16 221 GLY A O 1
#

Radius of gyration: 30.54 Å; Cα contacts (8 Å, |Δi|>4): 426; chains: 1; bounding box: 63×56×87 Å

Mean predicted aligned error: 13.44 Å

Nearest PDB structures (foldseek):
  5lal-assembly2_B  TM=8.153E-01  e=5.982E-04  Arabidopsis thaliana
  5xfh-assembly1_B  TM=8.317E-01  e=1.992E-03  Oryza sativa Japonica Group
  5xfh-assembly1_A  TM=8.273E-01  e=2.830E-03  Oryza sativa Japonica Group
  5gvy-assembly1_B  TM=8.308E-01  e=6.002E-03  Oryza sativa Indica Group
  5k21-assembly1_A  TM=6.202E-01  e=2.830E-03  Mycolicibacterium fortuitum subsp. fortuitum DSM 46621 = ATCC 6841 = JCM 6387

Organism: NCBI:txid1010633

Secondary structure (DSSP, 8-state):
-----------TT-GGGTT-EEEEEEEEESSSSTT--EEEEEEEEEEE--SSS--EEEEEEEEETTEEEEEEEEE----TT-EEEEEEEEEEGGGTTEEEEEEEEEEEEETTTEEEEEEEEEEEE--PPP-PPPPP----S-SSS------GGG-EEEEEEEEEEESSSEEEEEEEEEETTS-EEEEEEEE--SS--BPPPEEPPTT--------------

InterPro domains:
  IPR001229 Jacalin-like lectin domain [PF01419] (137-220)
  IPR001229 Jacalin-like lectin domain [PS51752] (134-221)
  IPR004265 Dirigent protein [PF03018] (4-123)
  IPR036404 Jacalin-like lectin domain superfamily [G3DSA:2.100.10.30] (133-221)
  IPR036404 Jacalin-like lectin domain superfamily [SSF51101] (132-220)
  IPR044859 Allene oxide cyclase/Dirigent protein [G3DSA:2.40.480.10] (5-112)

Sequence (221 aa):
MGNTEFNIVPAPSHPNSFGWTNVMDWDVHDAPEIRAAVVARMQGVGISTRKNNLLCYLQTWLRFKGSTISMQGPLGPANIGDEGHWAVVGGTGEFVHAQGSCSYKRTHTVSGGGMINELHIRVMCLIFPKPVPVKKLGPWGGNGGAPYEINDGELPRRLESLTIYGNDFIQTIAFSYTDQVGQNRTVGPWGGDAGKFKHTPIQFGPLEYVKEIYGTTGSYG

Solvent-accessible surface area (backbone atoms only — not comparable to full-atom values): 13382 Å² total; per-residue (Å²): 134,93,77,79,88,80,80,88,65,93,68,86,87,50,51,48,50,42,59,47,70,47,80,47,80,40,81,33,52,82,48,94,55,99,80,42,55,76,69,33,40,39,32,38,42,33,34,18,77,26,63,90,48,54,32,29,42,35,43,37,34,41,42,44,98,89,20,33,41,31,36,36,36,61,44,65,65,92,49,77,71,42,68,45,60,27,44,28,77,25,32,34,70,88,30,31,64,18,38,43,37,32,38,40,34,26,72,45,81,41,96,90,80,46,70,44,65,49,75,50,76,48,75,49,55,62,82,75,74,72,86,71,87,76,83,87,83,72,92,82,81,72,101,68,88,78,92,84,79,82,52,85,94,54,43,71,65,43,67,40,33,46,29,51,21,33,76,94,34,70,39,29,41,29,38,28,25,29,23,69,90,68,50,81,46,77,48,68,79,48,68,64,88,72,86,66,39,78,50,81,65,46,74,46,56,101,88,51,79,86,89,77,88,86,73,56,84,83,78,82,130